Protein AF-A0A5J4XQQ3-F1 (afdb_monomer_lite)

Secondary structure (DSSP, 8-state):
-HHHHHHHHHHSTT-S---TTHHHHHHHT---SSS--S-SSHHHHHHHHHHGGGSHHHHHHHHHHHHHHHTSS-HHHHHHHHHHHHHHHHHH-SSHHHHHHHHHHHHHHHHHHHHTTT-TTTHHHHHHHHHHHHHHSSGGGGTTTTHHHHHHHHHHHHHHHTT---HHHHHHHHHHHHHHHTSPTTHHHHHHHHHHHHTT-S-HHHHHHHHHHHHHHHHHHGGGTSS-HHHHHHHHHHHHHS-TTS-HHHHHHHHHHHHHHTT---------------S-------TTHHHHHHHHHTT--

Structure (mmCIF, N/CA/C/O backbone):
data_AF-A0A5J4XQQ3-F1
#
_entry.id   AF-A0A5J4XQQ3-F1
#
loop_
_atom_site.group_PDB
_atom_site.id
_atom_site.type_symbol
_atom_site.label_atom_id
_atom_site.label_alt_id
_atom_site.label_comp_id
_atom_site.label_asym_id
_atom_site.label_entity_id
_atom_site.label_seq_id
_atom_site.pdbx_PDB_ins_code
_atom_site.Cartn_x
_atom_site.Cartn_y
_atom_site.Cartn_z
_atom_site.occupancy
_atom_site.B_iso_or_equiv
_atom_site.auth_seq_id
_atom_site.auth_comp_id
_atom_site.auth_asym_id
_atom_site.auth_atom_id
_atom_site.pdbx_PDB_model_num
ATOM 1 N N . ALA A 1 1 ? 7.161 -33.212 -50.279 1.00 55.31 1 ALA A N 1
ATOM 2 C CA . ALA A 1 1 ? 6.521 -32.006 -50.855 1.00 55.31 1 ALA A CA 1
ATOM 3 C C . ALA A 1 1 ? 6.005 -31.043 -49.779 1.00 55.31 1 ALA A C 1
ATOM 5 O O . ALA A 1 1 ? 6.629 -30.014 -49.582 1.00 55.31 1 ALA A O 1
ATOM 6 N N . ALA A 1 2 ? 4.921 -31.348 -49.047 1.00 43.75 2 ALA A N 1
ATOM 7 C CA . ALA A 1 2 ? 4.397 -30.444 -48.006 1.00 43.75 2 ALA A CA 1
ATOM 8 C C . ALA A 1 2 ? 5.345 -30.290 -46.798 1.00 43.75 2 ALA A C 1
ATOM 10 O O . ALA A 1 2 ? 5.560 -29.184 -46.319 1.00 43.75 2 ALA A O 1
ATOM 11 N N . LEU A 1 3 ? 5.967 -31.390 -46.359 1.00 45.72 3 LEU A N 1
ATOM 12 C CA . LEU A 1 3 ? 6.962 -31.390 -45.278 1.00 45.72 3 LEU A CA 1
ATOM 13 C C . LEU A 1 3 ? 8.272 -30.685 -45.660 1.00 45.72 3 LEU A C 1
ATOM 15 O O . LEU A 1 3 ? 8.871 -30.025 -44.818 1.00 45.72 3 LEU A O 1
ATOM 19 N N . ASP A 1 4 ? 8.689 -30.779 -46.923 1.00 61.25 4 ASP A N 1
ATOM 20 C CA . ASP A 1 4 ? 9.898 -30.101 -47.412 1.00 61.25 4 ASP A CA 1
ATOM 21 C C . ASP A 1 4 ? 9.679 -28.591 -47.504 1.00 61.25 4 ASP A C 1
ATOM 23 O O . ASP A 1 4 ? 10.533 -27.823 -47.083 1.00 61.25 4 ASP A O 1
ATOM 27 N N . LYS A 1 5 ? 8.481 -28.171 -47.929 1.00 58.69 5 LYS A N 1
ATOM 28 C CA . LYS A 1 5 ? 8.067 -26.763 -47.953 1.00 58.69 5 LYS A CA 1
ATOM 29 C C . LYS A 1 5 ? 7.933 -26.179 -46.543 1.00 58.69 5 LYS A C 1
ATOM 31 O O . LYS A 1 5 ? 8.283 -25.030 -46.321 1.00 58.69 5 LYS A O 1
ATOM 36 N N . LEU A 1 6 ? 7.480 -26.979 -45.573 1.00 48.88 6 LEU A N 1
ATOM 37 C CA . LEU A 1 6 ? 7.434 -26.577 -44.163 1.00 48.88 6 LEU A CA 1
ATOM 38 C C . LEU A 1 6 ? 8.847 -26.433 -43.571 1.00 48.88 6 LEU A C 1
ATOM 40 O O . LEU A 1 6 ? 9.107 -25.487 -42.837 1.00 48.88 6 LEU A O 1
ATOM 44 N N . ARG A 1 7 ? 9.775 -27.334 -43.922 1.00 57.50 7 ARG A N 1
ATOM 45 C CA . ARG A 1 7 ? 11.192 -27.242 -43.529 1.00 57.50 7 ARG A CA 1
ATOM 46 C C . ARG A 1 7 ? 11.899 -26.052 -44.174 1.00 57.50 7 ARG A C 1
ATOM 48 O O . ARG A 1 7 ? 12.677 -25.395 -43.498 1.00 57.50 7 ARG A O 1
ATOM 55 N N . GLU A 1 8 ? 11.595 -25.751 -45.432 1.00 63.00 8 GLU A N 1
ATOM 56 C CA . GLU A 1 8 ? 12.107 -24.583 -46.153 1.00 63.00 8 GLU A CA 1
ATOM 57 C C . GLU A 1 8 ? 11.620 -23.275 -45.507 1.00 63.00 8 GLU A C 1
ATOM 59 O O . GLU A 1 8 ? 12.433 -22.410 -45.192 1.00 63.00 8 GLU A O 1
ATOM 64 N N . VAL A 1 9 ? 10.324 -23.185 -45.184 1.00 57.28 9 VAL A N 1
ATOM 65 C CA . VAL A 1 9 ? 9.720 -22.055 -44.452 1.00 57.28 9 VAL A CA 1
ATOM 66 C C . VAL A 1 9 ? 10.329 -21.899 -43.053 1.00 57.28 9 VAL A C 1
ATOM 68 O O . VAL A 1 9 ? 10.684 -20.795 -42.669 1.00 57.28 9 VAL A O 1
ATOM 71 N N . ILE A 1 10 ? 10.534 -22.986 -42.303 1.00 54.72 10 ILE A N 1
ATOM 72 C CA . ILE A 1 10 ? 11.169 -22.937 -40.970 1.00 54.72 10 ILE A CA 1
ATOM 73 C C . ILE A 1 10 ? 12.665 -22.569 -41.058 1.00 54.72 10 ILE A C 1
ATOM 75 O O . ILE A 1 10 ? 13.192 -21.931 -40.149 1.00 54.72 10 ILE A O 1
ATOM 79 N N . SER A 1 11 ? 13.358 -22.953 -42.138 1.00 58.12 11 SER A N 1
ATOM 80 C CA . SER A 1 11 ? 14.786 -22.657 -42.348 1.00 58.12 11 SER A CA 1
ATOM 81 C C . SER A 1 11 ? 15.072 -21.211 -42.765 1.00 58.12 11 SER A C 1
ATOM 83 O O . SER A 1 11 ? 16.194 -20.731 -42.609 1.00 58.12 11 SER A O 1
ATOM 85 N N . GLN A 1 12 ? 14.061 -20.495 -43.262 1.00 58.31 12 GLN A N 1
ATOM 86 C CA . GLN A 1 12 ? 14.131 -19.059 -43.492 1.00 58.31 12 GLN A CA 1
ATOM 87 C C . GLN A 1 12 ? 13.893 -18.365 -42.142 1.00 58.31 12 GLN A C 1
ATOM 89 O O . GLN A 1 12 ? 12.782 -18.375 -41.622 1.00 58.31 12 GLN A O 1
ATOM 94 N N . GLN A 1 13 ? 14.936 -17.760 -41.560 1.00 49.31 13 GLN A N 1
ATOM 95 C CA . GLN A 1 13 ? 14.956 -17.061 -40.254 1.00 49.31 13 GLN A CA 1
ATOM 96 C C . GLN A 1 13 ? 13.947 -15.889 -40.092 1.00 49.31 13 GLN A C 1
ATOM 98 O O . GLN A 1 13 ? 14.050 -15.101 -39.157 1.00 49.31 13 GLN A O 1
ATOM 103 N N . HIS A 1 14 ? 12.947 -15.764 -40.965 1.00 51.88 14 HIS A N 1
ATOM 104 C CA . HIS A 1 14 ? 11.992 -14.658 -41.044 1.00 51.88 14 HIS A CA 1
ATOM 105 C C . HIS A 1 14 ? 10.606 -14.948 -40.440 1.00 51.88 14 HIS A C 1
ATOM 107 O O . HIS A 1 14 ? 9.693 -14.146 -40.619 1.00 51.88 14 HIS A O 1
ATOM 113 N N . HIS A 1 15 ? 10.428 -16.056 -39.714 1.00 48.00 15 HIS A N 1
ATOM 114 C CA . HIS A 1 15 ? 9.139 -16.398 -39.088 1.00 48.00 15 HIS A CA 1
ATOM 115 C C . HIS A 1 15 ? 9.102 -16.311 -37.564 1.00 48.00 15 HIS A C 1
ATOM 117 O O . HIS A 1 15 ? 8.078 -16.645 -36.966 1.00 48.00 15 HIS A O 1
ATOM 123 N N . LEU A 1 16 ? 10.154 -15.802 -36.920 1.00 48.62 16 LEU A N 1
ATOM 124 C CA . LEU A 1 16 ? 9.926 -15.195 -35.614 1.00 48.62 16 LEU A CA 1
ATOM 125 C C . LEU A 1 16 ? 9.078 -13.941 -35.872 1.00 48.62 16 LEU A C 1
ATOM 127 O O . LEU A 1 16 ? 9.461 -13.150 -36.741 1.00 48.62 16 LEU A O 1
ATOM 131 N N . PRO A 1 17 ? 7.924 -13.755 -35.198 1.00 52.50 17 PRO A N 1
ATOM 132 C CA . PRO A 1 17 ? 7.245 -12.467 -35.262 1.00 52.50 17 PRO A CA 1
ATOM 133 C C . PRO A 1 17 ? 8.291 -11.391 -34.948 1.00 52.50 17 PRO A C 1
ATOM 135 O O . PRO A 1 17 ? 9.133 -11.642 -34.077 1.00 52.50 17 PRO A O 1
ATOM 138 N N . PRO A 1 18 ? 8.315 -10.254 -35.670 1.00 59.50 18 PRO A N 1
ATOM 139 C CA . PRO A 1 18 ? 9.274 -9.201 -35.384 1.00 59.50 18 PRO A CA 1
ATOM 140 C C . PRO A 1 18 ? 9.167 -8.892 -33.896 1.00 59.50 18 PRO A C 1
ATOM 142 O O . PRO A 1 18 ? 8.114 -8.475 -33.416 1.00 59.50 18 PRO A O 1
ATOM 145 N N . ILE A 1 19 ? 10.231 -9.207 -33.159 1.00 62.50 19 ILE A N 1
ATOM 146 C CA . ILE A 1 19 ? 10.304 -8.921 -31.737 1.00 62.50 19 ILE A CA 1
ATOM 147 C C . ILE A 1 19 ? 10.252 -7.396 -31.670 1.00 62.50 19 ILE A C 1
ATOM 149 O O . ILE A 1 19 ? 11.144 -6.719 -32.180 1.00 62.50 19 ILE A O 1
ATOM 153 N N . ALA A 1 20 ? 9.162 -6.835 -31.152 1.00 64.31 20 ALA A N 1
ATOM 154 C CA . ALA A 1 20 ? 9.050 -5.389 -31.041 1.00 64.31 20 ALA A CA 1
ATOM 155 C C . ALA A 1 20 ? 10.211 -4.877 -30.179 1.00 64.31 20 ALA A C 1
ATOM 157 O O . ALA A 1 20 ? 10.638 -5.568 -29.252 1.00 64.31 20 ALA A O 1
ATOM 158 N N . ALA A 1 21 ? 10.753 -3.697 -30.481 1.00 68.06 21 ALA A N 1
ATOM 159 C CA . ALA A 1 21 ? 11.746 -3.075 -29.606 1.00 68.06 21 ALA A CA 1
ATOM 160 C C . ALA A 1 21 ? 13.006 -3.945 -29.317 1.00 68.06 21 ALA A C 1
ATOM 162 O O . ALA A 1 21 ? 13.549 -3.912 -28.213 1.00 68.06 21 ALA A O 1
ATOM 163 N N . VAL A 1 22 ? 13.509 -4.717 -30.304 1.00 67.94 22 VAL A N 1
ATOM 164 C CA . VAL A 1 22 ? 14.684 -5.618 -30.142 1.00 67.94 22 VAL A CA 1
ATOM 165 C C . VAL A 1 22 ? 15.884 -4.928 -29.498 1.00 67.94 22 VAL A C 1
ATOM 167 O O . VAL A 1 22 ? 16.526 -5.510 -28.631 1.00 67.94 22 VAL A O 1
ATOM 170 N N . GLN A 1 23 ? 16.192 -3.694 -29.901 1.00 62.81 23 GLN A N 1
ATOM 171 C CA . GLN A 1 23 ? 17.336 -2.952 -29.363 1.00 62.81 23 GLN A CA 1
ATOM 172 C C . GLN A 1 23 ? 17.155 -2.606 -27.879 1.00 62.81 23 GLN A C 1
ATOM 174 O O . GLN A 1 23 ? 18.105 -2.698 -27.105 1.00 62.81 23 GLN A O 1
ATOM 179 N N . GLN A 1 24 ? 15.936 -2.256 -27.459 1.00 66.62 24 GLN A N 1
ATOM 180 C CA . GLN A 1 24 ? 15.621 -1.967 -26.058 1.00 66.62 24 GLN A CA 1
ATOM 181 C C . GLN A 1 24 ? 15.624 -3.247 -25.218 1.00 66.62 24 GLN A C 1
ATOM 183 O O . GLN A 1 24 ? 16.172 -3.235 -24.122 1.00 66.62 24 GLN A O 1
ATOM 188 N N . LEU A 1 25 ? 15.119 -4.365 -25.756 1.00 64.31 25 LEU A N 1
ATOM 189 C CA . LEU A 1 25 ? 15.266 -5.687 -25.138 1.00 64.31 25 LEU A CA 1
ATOM 190 C C . LEU A 1 25 ? 16.736 -6.053 -24.955 1.00 64.31 25 LEU A C 1
ATOM 192 O O . LEU A 1 25 ? 17.140 -6.366 -23.847 1.00 64.31 25 LEU A O 1
ATOM 196 N N . GLN A 1 26 ? 17.545 -5.950 -26.011 1.00 66.44 26 GLN A N 1
ATOM 197 C CA . GLN A 1 26 ? 18.977 -6.251 -25.956 1.00 66.44 26 GLN A CA 1
ATOM 198 C C . GLN A 1 26 ? 19.716 -5.374 -24.948 1.00 66.44 26 GLN A C 1
ATOM 200 O O . GLN A 1 26 ? 20.638 -5.863 -24.311 1.00 66.44 26 GLN A O 1
ATOM 205 N N . THR A 1 27 ? 19.309 -4.112 -24.790 1.00 66.12 27 THR A N 1
ATOM 206 C CA . THR A 1 27 ? 19.890 -3.180 -23.813 1.00 66.12 27 THR A CA 1
ATOM 207 C C . THR A 1 27 ? 19.456 -3.524 -22.385 1.00 66.12 27 THR A C 1
ATOM 209 O O . THR A 1 27 ? 20.292 -3.572 -21.489 1.00 66.12 27 THR A O 1
ATOM 212 N N . ALA A 1 28 ? 18.171 -3.818 -22.168 1.00 59.12 28 ALA A N 1
ATOM 213 C CA . ALA A 1 28 ? 17.620 -4.209 -20.867 1.00 59.12 28 ALA A CA 1
ATOM 214 C C . ALA A 1 28 ? 18.115 -5.588 -20.397 1.00 59.12 28 ALA A C 1
ATOM 216 O O . ALA A 1 28 ? 18.245 -5.830 -19.200 1.00 59.12 28 ALA A O 1
ATOM 217 N N . THR A 1 29 ? 18.421 -6.485 -21.337 1.00 59.72 29 THR A N 1
ATOM 218 C CA . THR A 1 29 ? 18.978 -7.817 -21.075 1.00 59.72 29 THR A CA 1
ATOM 219 C C . THR A 1 29 ? 20.481 -7.891 -21.339 1.00 59.72 29 THR A C 1
ATOM 221 O O . THR A 1 29 ? 21.011 -8.999 -21.431 1.00 59.72 29 THR A O 1
ATOM 224 N N . ALA A 1 30 ? 21.170 -6.759 -21.529 1.00 56.59 30 ALA A N 1
ATOM 225 C CA . ALA A 1 30 ? 22.603 -6.743 -21.801 1.00 56.59 30 ALA A CA 1
ATOM 226 C C . ALA A 1 30 ? 23.364 -7.226 -20.561 1.00 56.59 30 ALA A C 1
ATOM 228 O O . ALA A 1 30 ? 23.704 -6.450 -19.670 1.00 56.59 30 ALA A O 1
ATOM 229 N N . THR A 1 31 ? 23.658 -8.521 -20.506 1.00 53.62 31 THR A N 1
ATOM 230 C CA . THR A 1 31 ? 24.720 -9.044 -19.654 1.00 53.62 31 THR A CA 1
ATOM 231 C C . THR A 1 31 ? 26.081 -8.667 -20.256 1.00 53.62 31 THR A C 1
ATOM 233 O O . THR A 1 31 ? 26.222 -8.610 -21.483 1.00 53.62 31 THR A O 1
ATOM 236 N N . PRO A 1 32 ? 27.107 -8.383 -19.429 1.00 45.84 32 PRO A N 1
ATOM 237 C CA . PRO A 1 32 ? 28.466 -8.182 -19.925 1.00 45.84 32 PRO A CA 1
ATOM 238 C C . PRO A 1 32 ? 28.934 -9.406 -20.739 1.00 45.84 32 PRO A C 1
ATOM 240 O O . PRO A 1 32 ? 28.445 -10.518 -20.521 1.00 45.84 32 PRO A O 1
ATOM 243 N N . PRO A 1 33 ? 29.876 -9.233 -21.684 1.00 45.25 33 PRO A N 1
ATOM 244 C CA . PRO A 1 33 ? 30.249 -10.284 -22.617 1.00 45.25 33 PRO A CA 1
ATOM 245 C C . PRO A 1 33 ? 31.070 -11.360 -21.897 1.00 45.25 33 PRO A C 1
ATOM 247 O O . PRO A 1 33 ? 32.282 -11.229 -21.762 1.00 45.25 33 PRO A O 1
ATOM 250 N N . ALA A 1 34 ? 30.417 -12.424 -21.433 1.00 40.91 34 ALA A N 1
ATOM 251 C CA . ALA A 1 34 ? 31.070 -13.674 -21.051 1.00 40.91 34 ALA A CA 1
ATOM 252 C C . ALA A 1 34 ? 30.055 -14.827 -21.022 1.00 40.91 34 ALA A C 1
ATOM 254 O O . ALA A 1 34 ? 29.315 -14.968 -20.055 1.00 40.91 34 ALA A O 1
ATOM 255 N N . GLU A 1 35 ? 30.017 -15.610 -22.108 1.00 42.81 35 GLU A N 1
ATOM 256 C CA . GLU A 1 35 ? 29.798 -17.075 -22.207 1.00 42.81 35 GLU A CA 1
ATOM 257 C C . GLU A 1 35 ? 28.870 -17.819 -21.218 1.00 42.81 35 GLU A C 1
ATOM 259 O O . GLU A 1 35 ? 28.959 -19.037 -21.086 1.00 42.81 35 GLU A O 1
ATOM 264 N N . THR A 1 36 ? 27.919 -17.156 -20.570 1.00 44.06 36 THR A N 1
ATOM 265 C CA . THR A 1 36 ? 27.065 -17.790 -19.565 1.00 44.06 36 THR A CA 1
ATOM 266 C C . THR A 1 36 ? 25.616 -17.592 -19.964 1.00 44.06 36 THR A C 1
ATOM 268 O O . THR A 1 36 ? 25.046 -16.515 -19.843 1.00 44.06 36 THR A O 1
ATOM 271 N N . THR A 1 37 ? 24.996 -18.663 -20.447 1.00 46.03 37 THR A N 1
ATOM 272 C CA . THR A 1 37 ? 23.561 -18.782 -20.748 1.00 46.03 37 THR A CA 1
ATOM 273 C C . THR A 1 37 ? 22.675 -18.770 -19.491 1.00 46.03 37 THR A C 1
ATOM 275 O O . THR A 1 37 ? 21.543 -19.246 -19.522 1.00 46.03 37 THR A O 1
ATOM 278 N N . ALA A 1 38 ? 23.162 -18.219 -18.380 1.00 48.69 38 ALA A N 1
ATOM 279 C CA . ALA A 1 38 ? 22.444 -18.111 -17.123 1.00 48.69 38 ALA A CA 1
ATOM 280 C C . ALA A 1 38 ? 22.344 -16.640 -16.721 1.00 48.69 38 ALA A C 1
ATOM 282 O O . ALA A 1 38 ? 23.340 -15.919 -16.728 1.00 48.69 38 ALA A O 1
ATOM 283 N N . LEU A 1 39 ? 21.143 -16.217 -16.325 1.00 54.66 39 LEU A N 1
ATOM 284 C CA . LEU A 1 39 ? 20.983 -15.084 -15.419 1.00 54.66 39 LEU A CA 1
ATOM 285 C C . LEU A 1 39 ? 21.922 -15.336 -14.231 1.00 54.66 39 LEU A C 1
ATOM 287 O O . LEU A 1 39 ? 21.752 -16.331 -13.527 1.00 54.66 39 LEU A O 1
ATOM 291 N N . SER A 1 40 ? 22.940 -14.495 -14.049 1.00 61.72 40 SER A N 1
ATOM 292 C CA . SER A 1 40 ? 23.974 -14.667 -13.015 1.00 61.72 40 SER A CA 1
ATOM 293 C C . SER A 1 40 ? 23.377 -14.762 -11.610 1.00 61.72 40 SER A C 1
ATOM 295 O O . SER A 1 40 ? 23.954 -15.409 -10.737 1.00 61.72 40 SER A O 1
ATOM 297 N N . SER A 1 41 ? 22.207 -14.152 -11.411 1.00 76.56 41 SER A N 1
ATOM 298 C CA . SER A 1 41 ? 21.409 -14.223 -10.194 1.00 76.56 41 SER A CA 1
ATOM 299 C C . SER A 1 41 ? 19.957 -13.773 -10.450 1.00 76.56 41 SER A C 1
ATOM 301 O O . SER A 1 41 ? 19.650 -13.145 -11.469 1.00 76.56 41 SER A O 1
ATOM 303 N N . VAL A 1 42 ? 19.038 -14.137 -9.545 1.00 79.88 42 VAL A N 1
ATOM 304 C CA . VAL A 1 42 ? 17.595 -13.841 -9.672 1.00 79.88 42 VAL A CA 1
ATOM 305 C C . VAL A 1 42 ? 17.322 -12.334 -9.643 1.00 79.88 42 VAL A C 1
ATOM 307 O O . VAL A 1 42 ? 16.504 -11.854 -10.421 1.00 79.88 42 VAL A O 1
ATOM 310 N N . ASP A 1 43 ? 18.040 -11.582 -8.811 1.00 78.56 43 ASP A N 1
ATOM 311 C CA . ASP A 1 43 ? 17.961 -10.120 -8.709 1.00 78.56 43 ASP A CA 1
ATOM 312 C C . ASP A 1 43 ? 18.333 -9.430 -10.027 1.00 78.56 43 ASP A C 1
ATOM 314 O O . ASP A 1 43 ? 17.584 -8.582 -10.509 1.00 78.56 43 ASP A O 1
ATOM 318 N N . GLN A 1 44 ? 19.426 -9.844 -10.677 1.00 77.88 44 GLN A N 1
ATOM 319 C CA . GLN A 1 44 ? 19.832 -9.272 -11.965 1.00 77.88 44 GLN A CA 1
ATOM 320 C C . GLN A 1 44 ? 18.817 -9.581 -13.068 1.00 77.88 44 GLN A C 1
ATOM 322 O O . GLN A 1 44 ? 18.513 -8.718 -13.892 1.00 77.88 44 GLN A O 1
ATOM 327 N N . GLY A 1 45 ? 18.252 -10.792 -13.061 1.00 83.31 45 GLY A N 1
ATOM 328 C CA . GLY A 1 45 ? 17.181 -11.155 -13.984 1.00 83.31 45 GLY A CA 1
ATOM 329 C C . GLY A 1 45 ? 15.917 -10.332 -13.776 1.00 83.31 45 GLY A C 1
ATOM 330 O O . GLY A 1 45 ? 15.354 -9.828 -14.745 1.00 83.31 45 GLY A O 1
ATOM 331 N N . LEU A 1 46 ? 15.494 -10.144 -12.526 1.00 88.19 46 LEU A N 1
ATOM 332 C CA . LEU A 1 46 ? 14.322 -9.335 -12.196 1.00 88.19 46 LEU A CA 1
ATOM 333 C C . LEU A 1 46 ? 14.528 -7.863 -12.543 1.00 88.19 46 LEU A C 1
ATOM 335 O O . LEU A 1 46 ? 13.603 -7.243 -13.059 1.00 88.19 46 LEU A O 1
ATOM 339 N N . LEU A 1 47 ? 15.727 -7.316 -12.335 1.00 87.88 47 LEU A N 1
ATOM 340 C CA . LEU A 1 47 ? 16.039 -5.940 -12.715 1.00 87.88 47 LEU A CA 1
ATOM 341 C C . LEU A 1 47 ? 15.986 -5.746 -14.237 1.00 87.88 47 LEU A C 1
ATOM 343 O O . LEU A 1 47 ? 15.376 -4.786 -14.709 1.00 87.88 47 LEU A O 1
ATOM 347 N N . GLY A 1 48 ? 16.550 -6.683 -15.007 1.00 83.88 48 GLY A N 1
ATOM 348 C CA . GLY A 1 48 ? 16.475 -6.663 -16.471 1.00 83.88 48 GLY A CA 1
ATOM 349 C C . GLY A 1 48 ? 15.042 -6.809 -16.995 1.00 83.88 48 GLY A C 1
ATOM 350 O O . GLY A 1 48 ? 14.632 -6.077 -17.892 1.00 83.88 48 GLY A O 1
ATOM 351 N N . VAL A 1 49 ? 14.244 -7.702 -16.396 1.00 88.69 49 VAL A N 1
ATOM 352 C CA . VAL A 1 49 ? 12.814 -7.849 -16.724 1.00 88.69 49 VAL A CA 1
ATOM 353 C C . VAL A 1 49 ? 12.036 -6.584 -16.363 1.00 88.69 49 VAL A C 1
ATOM 355 O O . VAL A 1 49 ? 11.233 -6.119 -17.164 1.00 88.69 49 VAL A O 1
ATOM 358 N N . SER A 1 50 ? 12.289 -5.995 -15.195 1.00 92.00 50 SER A N 1
ATOM 359 C CA . SER A 1 50 ? 11.619 -4.776 -14.737 1.00 92.00 50 SER A CA 1
ATOM 360 C C . SER A 1 50 ? 11.933 -3.574 -15.630 1.00 92.00 50 SER A C 1
ATOM 362 O O . SER A 1 50 ? 11.030 -2.808 -15.961 1.00 92.00 50 SER A O 1
ATOM 364 N N . ALA A 1 51 ? 13.162 -3.456 -16.147 1.00 90.62 51 ALA A N 1
ATOM 365 C CA . ALA A 1 51 ? 13.532 -2.411 -17.106 1.00 90.62 51 ALA A CA 1
ATOM 366 C C . ALA A 1 51 ? 12.661 -2.410 -18.382 1.00 90.62 51 ALA A C 1
ATOM 368 O O . ALA A 1 51 ? 12.472 -1.362 -19.003 1.00 90.62 51 ALA A O 1
ATOM 369 N N . LEU A 1 52 ? 12.055 -3.547 -18.748 1.00 92.06 52 LEU A N 1
ATOM 370 C CA . LEU A 1 52 ? 11.132 -3.644 -19.884 1.00 92.06 52 LEU A CA 1
ATOM 371 C C . LEU A 1 52 ? 9.779 -2.959 -19.650 1.00 92.06 52 LEU A C 1
ATOM 373 O O . LEU A 1 52 ? 9.017 -2.808 -20.602 1.00 92.06 52 LEU A O 1
ATOM 377 N N . LEU A 1 53 ? 9.482 -2.479 -18.437 1.00 94.81 53 LEU A N 1
ATOM 378 C CA . LEU A 1 53 ? 8.337 -1.592 -18.191 1.00 94.81 53 LEU A CA 1
ATOM 379 C C . LEU A 1 53 ? 8.413 -0.306 -19.033 1.00 94.81 53 LEU A C 1
ATOM 381 O O . LEU A 1 53 ? 7.374 0.243 -19.411 1.00 94.81 53 LEU A O 1
ATOM 385 N N . ALA A 1 54 ? 9.628 0.139 -19.375 1.00 92.31 54 ALA A N 1
ATOM 386 C CA . ALA A 1 54 ? 9.866 1.279 -20.258 1.00 92.31 54 ALA A CA 1
ATOM 387 C C . ALA A 1 54 ? 9.463 1.020 -21.720 1.00 92.31 54 ALA A C 1
ATOM 389 O O . ALA A 1 54 ? 9.345 1.964 -22.495 1.00 92.31 54 ALA A O 1
ATOM 390 N N . VAL A 1 55 ? 9.225 -0.239 -22.101 1.00 91.69 55 VAL A N 1
ATOM 391 C CA . VAL A 1 55 ? 8.882 -0.636 -23.468 1.00 91.69 55 VAL A CA 1
ATOM 392 C C . VAL A 1 55 ? 7.374 -0.913 -23.560 1.00 91.69 55 VAL A C 1
ATOM 394 O O . VAL A 1 55 ? 6.911 -1.917 -23.006 1.00 91.69 55 VAL A O 1
ATOM 397 N N . PRO A 1 56 ? 6.582 -0.059 -24.240 1.00 92.19 56 PRO A N 1
ATOM 398 C CA . PRO A 1 56 ? 5.119 -0.154 -24.252 1.00 92.19 56 PRO A CA 1
ATOM 399 C C . PRO A 1 56 ? 4.574 -1.529 -24.664 1.00 92.19 56 PRO A C 1
ATOM 401 O O . PRO A 1 56 ? 3.594 -2.000 -24.089 1.00 92.19 56 PRO A O 1
ATOM 404 N N . GLU A 1 57 ? 5.228 -2.203 -25.611 1.00 90.38 57 GLU A N 1
ATOM 405 C CA . GLU A 1 57 ? 4.812 -3.504 -26.142 1.00 90.38 57 GLU A CA 1
ATOM 406 C C . GLU A 1 57 ? 4.940 -4.643 -25.122 1.00 90.38 57 GLU A C 1
ATOM 408 O O . GLU A 1 57 ? 4.199 -5.624 -25.201 1.00 90.38 57 GLU A O 1
ATOM 413 N N . TYR A 1 58 ? 5.846 -4.511 -24.147 1.00 91.00 58 TYR A N 1
ATOM 414 C CA . TYR A 1 58 ? 6.080 -5.520 -23.108 1.00 91.00 58 TYR A CA 1
ATOM 415 C C . TYR A 1 58 ? 5.486 -5.144 -21.758 1.00 91.00 58 TYR A C 1
ATOM 417 O O . TYR A 1 58 ? 5.192 -6.035 -20.958 1.00 91.00 58 TYR A O 1
ATOM 425 N N . ARG A 1 59 ? 5.261 -3.850 -21.514 1.00 94.19 59 ARG A N 1
ATOM 426 C CA . ARG A 1 59 ? 4.863 -3.294 -20.217 1.00 94.19 59 ARG A CA 1
ATOM 427 C C . ARG A 1 59 ? 3.747 -4.070 -19.536 1.00 94.19 59 ARG A C 1
ATOM 429 O O . ARG A 1 59 ? 3.893 -4.434 -18.377 1.00 94.19 59 ARG A O 1
ATOM 436 N N . ARG A 1 60 ? 2.649 -4.359 -20.242 1.00 94.75 60 ARG A N 1
ATOM 437 C CA . ARG A 1 60 ? 1.500 -5.069 -19.656 1.00 94.75 60 ARG A CA 1
ATOM 438 C C . ARG A 1 60 ? 1.866 -6.479 -19.186 1.00 94.75 60 ARG A C 1
ATOM 440 O O . ARG A 1 60 ? 1.548 -6.842 -18.059 1.00 94.75 60 ARG A O 1
ATOM 447 N N . ALA A 1 61 ? 2.530 -7.261 -20.036 1.00 93.81 61 ALA A N 1
ATOM 448 C CA . ALA A 1 61 ? 2.896 -8.643 -19.722 1.00 93.81 61 ALA A CA 1
ATOM 449 C C . ALA A 1 61 ? 3.957 -8.711 -18.611 1.00 93.81 61 ALA A C 1
ATOM 451 O O . ALA A 1 61 ? 3.868 -9.540 -17.707 1.00 93.81 61 ALA A O 1
ATOM 452 N N . VAL A 1 62 ? 4.934 -7.802 -18.660 1.00 95.88 62 VAL A N 1
ATOM 453 C CA . VAL A 1 62 ? 5.973 -7.656 -17.635 1.00 95.88 62 VAL A CA 1
ATOM 454 C C . VAL A 1 62 ? 5.349 -7.264 -16.300 1.00 95.88 62 VAL A C 1
ATOM 456 O O . VAL A 1 62 ? 5.633 -7.903 -15.291 1.00 95.88 62 VAL A O 1
ATOM 459 N N . LEU A 1 63 ? 4.454 -6.273 -16.294 1.00 97.62 63 LEU A N 1
ATOM 460 C CA . LEU A 1 63 ? 3.766 -5.832 -15.086 1.00 97.62 63 LEU A CA 1
ATOM 461 C C . LEU A 1 63 ? 2.925 -6.954 -14.474 1.00 97.62 63 LEU A C 1
ATOM 463 O O . LEU A 1 63 ? 2.990 -7.155 -13.269 1.00 97.62 63 LEU A O 1
ATOM 467 N N . GLU A 1 64 ? 2.182 -7.723 -15.273 1.00 96.44 64 GLU A N 1
ATOM 468 C CA . GLU A 1 64 ? 1.407 -8.865 -14.771 1.00 96.44 64 GLU A CA 1
ATOM 469 C C . GLU A 1 64 ? 2.305 -9.928 -14.109 1.00 96.44 64 GLU A C 1
ATOM 471 O O . GLU A 1 64 ? 1.996 -10.413 -13.015 1.00 96.44 64 GLU A O 1
ATOM 476 N N . GLY A 1 65 ? 3.453 -10.241 -14.720 1.00 95.81 65 GLY A N 1
ATOM 477 C CA . GLY A 1 65 ? 4.443 -11.161 -14.151 1.00 95.81 65 GLY A CA 1
ATOM 478 C C . GLY A 1 65 ? 5.106 -10.633 -12.873 1.00 95.81 65 GLY A C 1
ATOM 479 O O . GLY A 1 65 ? 5.278 -11.386 -11.907 1.00 95.81 65 GLY A O 1
ATOM 480 N N . LEU A 1 66 ? 5.430 -9.337 -12.831 1.00 96.69 66 LEU A N 1
ATOM 481 C CA . LEU A 1 66 ? 5.970 -8.676 -11.641 1.00 96.69 66 LEU A CA 1
ATOM 482 C C . LEU A 1 66 ? 4.944 -8.655 -10.514 1.00 96.69 66 LEU A C 1
ATOM 484 O O . LEU A 1 66 ? 5.281 -9.032 -9.399 1.00 96.69 66 LEU A O 1
ATOM 488 N N . VAL A 1 67 ? 3.688 -8.314 -10.806 1.00 97.50 67 VAL A N 1
ATOM 489 C CA . VAL A 1 67 ? 2.583 -8.340 -9.841 1.00 97.50 67 VAL A CA 1
ATOM 490 C C . VAL A 1 67 ? 2.461 -9.724 -9.214 1.00 97.50 67 VAL A C 1
ATOM 492 O O . VAL A 1 67 ? 2.466 -9.845 -7.990 1.00 97.50 67 VAL A O 1
ATOM 495 N N . ALA A 1 68 ? 2.419 -10.781 -10.030 1.00 95.56 68 ALA A N 1
ATOM 496 C CA . ALA A 1 68 ? 2.359 -12.153 -9.531 1.00 95.56 68 ALA A CA 1
ATOM 497 C C . ALA A 1 68 ? 3.563 -12.518 -8.638 1.00 95.56 68 ALA A C 1
ATOM 499 O O . ALA A 1 68 ? 3.396 -13.254 -7.665 1.00 95.56 68 ALA A O 1
ATOM 500 N N . SER A 1 69 ? 4.750 -11.985 -8.943 1.00 95.69 69 SER A N 1
ATOM 501 C CA . SER A 1 69 ? 5.986 -12.232 -8.189 1.00 95.69 69 SER A CA 1
ATOM 502 C C . SER A 1 69 ? 6.039 -11.451 -6.871 1.00 95.69 69 SER A C 1
ATOM 504 O O . SER A 1 69 ? 6.311 -12.040 -5.830 1.00 95.69 69 SER A O 1
ATOM 506 N N . ILE A 1 70 ? 5.706 -10.156 -6.891 1.00 95.88 70 ILE A N 1
ATOM 507 C CA . ILE A 1 70 ? 5.630 -9.258 -5.723 1.00 95.88 70 ILE A CA 1
ATOM 508 C C . ILE A 1 70 ? 4.589 -9.763 -4.721 1.00 95.88 70 ILE A C 1
ATOM 510 O O . ILE A 1 70 ? 4.783 -9.736 -3.507 1.00 95.88 70 ILE A O 1
ATOM 514 N N . GLY A 1 71 ? 3.456 -10.235 -5.234 1.00 88.62 71 GLY A N 1
ATOM 515 C CA . GLY A 1 71 ? 2.349 -10.726 -4.432 1.00 88.62 71 GLY A CA 1
ATOM 516 C C . GLY A 1 71 ? 2.370 -12.209 -4.097 1.00 88.62 71 GLY A C 1
ATOM 517 O O . GLY A 1 71 ? 1.388 -12.694 -3.530 1.00 88.62 71 GLY A O 1
ATOM 518 N N . GLY A 1 72 ? 3.427 -12.921 -4.483 1.00 86.38 72 GLY A N 1
ATOM 519 C CA . GLY A 1 72 ? 3.521 -14.370 -4.396 1.00 86.38 72 GLY A CA 1
ATOM 520 C C . GLY A 1 72 ? 3.549 -14.929 -2.969 1.00 86.38 72 GLY A C 1
ATOM 521 O O . GLY A 1 72 ? 3.403 -14.227 -1.965 1.00 86.38 72 GLY A O 1
ATOM 522 N N . LEU A 1 73 ? 3.721 -16.251 -2.887 1.00 84.00 73 LEU A N 1
ATOM 523 C CA . LEU A 1 73 ? 3.880 -16.971 -1.617 1.00 84.00 73 LEU A CA 1
ATOM 524 C C . LEU A 1 73 ? 5.345 -17.054 -1.166 1.00 84.00 73 LEU A C 1
ATOM 526 O O . LEU A 1 73 ? 5.603 -17.199 0.026 1.00 84.00 73 LEU A O 1
ATOM 530 N N . ASP A 1 74 ? 6.294 -16.973 -2.102 1.00 90.75 74 ASP A N 1
ATOM 531 C CA . ASP A 1 74 ? 7.721 -17.046 -1.801 1.00 90.75 74 ASP A CA 1
ATOM 532 C C . ASP A 1 74 ? 8.246 -15.679 -1.349 1.00 90.75 74 ASP A C 1
ATOM 534 O O . ASP A 1 74 ? 8.325 -14.738 -2.137 1.00 90.75 74 ASP A O 1
ATOM 538 N N . ALA A 1 75 ? 8.591 -15.563 -0.065 1.00 89.62 75 ALA A N 1
ATOM 539 C CA . ALA A 1 75 ? 9.005 -14.295 0.530 1.00 89.62 75 ALA A CA 1
ATOM 540 C C . ALA A 1 75 ? 10.306 -13.741 -0.077 1.00 89.62 75 ALA A C 1
ATOM 542 O O . ALA A 1 75 ? 10.464 -12.522 -0.156 1.00 89.62 75 ALA A O 1
ATOM 543 N N . SER A 1 76 ? 11.219 -14.615 -0.522 1.00 90.81 76 SER A N 1
ATOM 544 C CA . SER A 1 76 ? 12.474 -14.193 -1.150 1.00 90.81 76 SER A CA 1
ATOM 545 C C . SER A 1 76 ? 12.201 -13.561 -2.511 1.00 90.81 76 SER A C 1
ATOM 547 O O . SER A 1 76 ? 12.673 -12.461 -2.783 1.00 90.81 76 SER A O 1
ATOM 549 N N . LEU A 1 77 ? 11.386 -14.212 -3.341 1.00 92.69 77 LEU A N 1
ATOM 550 C CA . LEU A 1 77 ? 10.991 -13.700 -4.646 1.00 92.69 77 LEU A CA 1
ATOM 551 C C . LEU A 1 77 ? 10.160 -12.425 -4.522 1.00 92.69 77 LEU A C 1
ATOM 553 O O . LEU A 1 77 ? 10.397 -11.488 -5.276 1.00 92.69 77 LEU A O 1
ATOM 557 N N . CYS A 1 78 ? 9.232 -12.360 -3.560 1.00 93.88 78 CYS A N 1
ATOM 558 C CA . CYS A 1 78 ? 8.455 -11.144 -3.315 1.00 93.88 78 CYS A CA 1
ATOM 559 C C . CYS A 1 78 ? 9.387 -9.960 -3.042 1.00 93.88 78 CYS A C 1
ATOM 561 O O . CYS A 1 78 ? 9.223 -8.894 -3.635 1.00 93.88 78 CYS A O 1
ATOM 563 N N . LYS A 1 79 ? 10.390 -10.162 -2.177 1.00 94.69 79 LYS A N 1
ATOM 564 C CA . LYS A 1 79 ? 11.367 -9.134 -1.821 1.00 94.69 79 LYS A CA 1
ATOM 565 C C . LYS A 1 79 ? 12.181 -8.685 -3.034 1.00 94.69 79 LYS A C 1
ATOM 567 O O . LYS A 1 79 ? 12.221 -7.488 -3.301 1.00 94.69 79 LYS A O 1
ATOM 572 N N . GLU A 1 80 ? 12.778 -9.616 -3.778 1.00 94.25 80 GLU A N 1
ATOM 573 C CA . GLU A 1 80 ? 13.624 -9.242 -4.918 1.00 94.25 80 GLU A CA 1
ATOM 574 C C . GLU A 1 80 ? 12.823 -8.662 -6.089 1.00 94.25 80 GLU A C 1
ATOM 576 O O . GLU A 1 80 ? 13.279 -7.726 -6.743 1.00 94.25 80 GLU A O 1
ATOM 581 N N . ALA A 1 81 ? 11.595 -9.133 -6.323 1.00 95.88 81 ALA A N 1
ATOM 582 C CA . ALA A 1 81 ? 10.721 -8.559 -7.345 1.00 95.88 81 ALA A CA 1
ATOM 583 C C . ALA A 1 81 ? 10.274 -7.139 -6.970 1.00 95.88 81 ALA A C 1
ATOM 585 O O . ALA A 1 81 ? 10.249 -6.260 -7.830 1.00 95.88 81 ALA A O 1
ATOM 586 N N . SER A 1 82 ? 9.973 -6.900 -5.688 1.00 97.25 82 SER A N 1
ATOM 587 C CA . SER A 1 82 ? 9.627 -5.563 -5.188 1.00 97.25 82 SER A CA 1
ATOM 588 C C . SER A 1 82 ? 10.819 -4.617 -5.309 1.00 97.25 82 SER A C 1
ATOM 590 O O . SER A 1 82 ? 10.664 -3.507 -5.805 1.00 97.25 82 SER A O 1
ATOM 592 N N . ALA A 1 83 ? 12.018 -5.075 -4.932 1.00 96.62 83 ALA A N 1
ATOM 593 C CA . ALA A 1 83 ? 13.245 -4.294 -5.043 1.00 96.62 83 ALA A CA 1
ATOM 594 C C . ALA A 1 83 ? 13.551 -3.913 -6.499 1.00 96.62 83 ALA A C 1
ATOM 596 O O . ALA A 1 83 ? 13.797 -2.742 -6.776 1.00 96.62 83 ALA A O 1
ATOM 597 N N . ALA A 1 84 ? 13.464 -4.864 -7.435 1.00 95.50 84 ALA A N 1
ATOM 598 C CA . ALA A 1 84 ? 13.665 -4.599 -8.859 1.00 95.50 84 ALA A CA 1
ATOM 599 C C . ALA A 1 84 ? 12.628 -3.609 -9.418 1.00 95.50 84 ALA A C 1
ATOM 601 O O . ALA A 1 84 ? 12.995 -2.660 -10.111 1.00 95.50 84 ALA A O 1
ATOM 602 N N . PHE A 1 85 ? 11.348 -3.791 -9.076 1.00 97.75 85 PHE A N 1
ATOM 603 C CA . PHE A 1 85 ? 10.264 -2.892 -9.478 1.00 97.75 85 PHE A CA 1
ATOM 604 C C . PHE A 1 85 ? 10.498 -1.462 -8.975 1.00 97.75 85 PHE A C 1
ATOM 606 O O . PHE A 1 85 ? 10.507 -0.512 -9.760 1.00 97.75 85 PHE A O 1
ATOM 613 N N . VAL A 1 86 ? 10.774 -1.313 -7.679 1.00 98.06 86 VAL A N 1
ATOM 614 C CA . VAL A 1 86 ? 11.053 -0.020 -7.043 1.00 98.06 86 VAL A CA 1
ATOM 615 C C . VAL A 1 86 ? 12.303 0.632 -7.625 1.00 98.06 86 VAL A C 1
ATOM 617 O O . VAL A 1 86 ? 12.288 1.830 -7.910 1.00 98.06 86 VAL A O 1
ATOM 620 N N . GLN A 1 87 ? 13.373 -0.136 -7.837 1.00 96.56 87 GLN A N 1
ATOM 621 C CA . GLN A 1 87 ? 14.625 0.372 -8.387 1.00 96.56 87 GLN A CA 1
ATOM 622 C C . GLN A 1 87 ? 14.442 0.890 -9.815 1.00 96.56 87 GLN A C 1
ATOM 624 O O . GLN A 1 87 ? 14.923 1.979 -10.121 1.00 96.56 87 GLN A O 1
ATOM 629 N N . THR A 1 88 ? 13.728 0.158 -10.677 1.00 95.69 88 THR A N 1
ATOM 630 C CA . THR A 1 88 ? 13.446 0.606 -12.049 1.00 95.69 88 THR A CA 1
ATOM 631 C C . THR A 1 88 ? 12.666 1.914 -12.062 1.00 95.69 88 THR A C 1
ATOM 633 O O . THR A 1 88 ? 13.049 2.849 -12.763 1.00 95.69 88 THR A O 1
ATOM 636 N N . LEU A 1 89 ? 11.589 2.000 -11.278 1.00 96.81 89 LEU A N 1
ATOM 637 C CA . LEU A 1 89 ? 10.743 3.193 -11.245 1.00 96.81 89 LEU A CA 1
ATOM 638 C C . LEU A 1 89 ? 11.450 4.385 -10.590 1.00 96.81 89 LEU A C 1
ATOM 640 O O . LEU A 1 89 ? 11.298 5.516 -11.042 1.00 96.81 89 LEU A O 1
ATOM 644 N N . THR A 1 90 ? 12.287 4.127 -9.585 1.00 96.00 90 THR A N 1
ATOM 645 C CA . THR A 1 90 ? 13.099 5.167 -8.945 1.00 96.00 90 THR A CA 1
ATOM 646 C C . THR A 1 90 ? 14.188 5.704 -9.863 1.00 96.00 90 THR A C 1
ATOM 648 O O . THR A 1 90 ? 14.436 6.906 -9.888 1.00 96.00 90 THR A O 1
ATOM 651 N N . ALA A 1 91 ? 14.827 4.832 -10.645 1.00 94.94 91 ALA A N 1
ATOM 652 C CA . ALA A 1 91 ? 15.838 5.239 -11.616 1.00 94.94 91 ALA A CA 1
ATOM 653 C C . ALA A 1 91 ? 15.253 6.096 -12.750 1.00 94.94 91 ALA A C 1
ATOM 655 O O . ALA A 1 91 ? 15.961 6.942 -13.291 1.00 94.94 91 ALA A O 1
ATOM 656 N N . ALA A 1 92 ? 13.980 5.890 -13.098 1.00 94.44 92 ALA A N 1
ATOM 657 C CA . ALA A 1 92 ? 13.274 6.725 -14.063 1.00 94.44 92 ALA A CA 1
ATOM 658 C C . ALA A 1 92 ? 13.030 8.143 -13.516 1.00 94.44 92 ALA A C 1
ATOM 660 O O . ALA A 1 92 ? 13.257 9.123 -14.222 1.00 94.44 92 ALA A O 1
ATOM 661 N N . GLY A 1 93 ? 12.630 8.246 -12.244 1.00 93.44 93 GLY A N 1
ATOM 662 C CA . GLY A 1 93 ? 12.399 9.513 -11.553 1.00 93.44 93 GLY A CA 1
ATOM 663 C C . GLY A 1 93 ? 11.114 10.244 -11.988 1.00 93.44 93 GLY A C 1
ATOM 664 O O . GLY A 1 93 ? 10.467 9.863 -12.963 1.00 93.44 93 GLY A O 1
ATOM 665 N N . PRO A 1 94 ? 10.712 11.304 -11.263 1.00 93.00 94 PRO A N 1
ATOM 666 C CA . PRO A 1 94 ? 9.447 12.010 -11.487 1.00 93.00 94 PRO A CA 1
ATOM 667 C C . PRO A 1 94 ? 9.530 13.129 -12.541 1.00 93.00 94 PRO A C 1
ATOM 669 O O . PRO A 1 94 ? 8.630 13.958 -12.623 1.00 93.00 94 PRO A O 1
ATOM 672 N N . GLU A 1 95 ? 10.586 13.193 -13.350 1.00 92.31 95 GLU A N 1
ATOM 673 C CA . GLU A 1 95 ? 10.791 14.264 -14.334 1.00 92.31 95 GLU A CA 1
ATOM 674 C C . GLU A 1 95 ? 11.014 13.699 -15.746 1.00 92.31 95 GLU A C 1
ATOM 676 O O . GLU A 1 95 ? 11.452 12.560 -15.922 1.00 92.31 95 GLU A O 1
ATOM 681 N N . GLY A 1 96 ? 10.724 14.505 -16.773 1.00 92.38 96 GLY A N 1
ATOM 682 C CA . GLY A 1 96 ? 10.984 14.155 -18.173 1.00 92.38 96 GLY A CA 1
ATOM 683 C C . GLY A 1 96 ? 10.267 12.881 -18.635 1.00 92.38 96 GLY A C 1
ATOM 684 O O . GLY A 1 96 ? 9.077 12.708 -18.403 1.00 92.38 96 GLY A O 1
ATOM 685 N N . GLU A 1 97 ? 10.987 11.984 -19.311 1.00 90.62 97 GLU A N 1
ATOM 686 C CA . GLU A 1 97 ? 10.435 10.697 -19.769 1.00 90.62 97 GLU A CA 1
ATOM 687 C C . GLU A 1 97 ? 10.114 9.740 -18.605 1.00 90.62 97 GLU A C 1
ATOM 689 O O . GLU A 1 97 ? 9.256 8.865 -18.738 1.00 90.62 97 GLU A O 1
ATOM 694 N N . GLY A 1 98 ? 10.762 9.920 -17.448 1.00 93.12 98 GLY A N 1
ATOM 695 C CA . GLY A 1 98 ? 10.535 9.095 -16.265 1.00 93.12 98 GLY A CA 1
ATOM 696 C C . GLY A 1 98 ? 9.153 9.291 -15.651 1.00 93.12 98 GLY A C 1
ATOM 697 O O . GLY A 1 98 ? 8.502 8.314 -15.270 1.00 93.12 98 GLY A O 1
ATOM 698 N N . SER A 1 99 ? 8.645 10.528 -15.651 1.00 95.19 99 SER A N 1
ATOM 699 C CA . SER A 1 99 ? 7.289 10.808 -15.171 1.00 95.19 99 SER A CA 1
ATOM 700 C C . SER A 1 99 ? 6.224 10.130 -16.031 1.00 95.19 99 SER A C 1
ATOM 702 O O . SER A 1 99 ? 5.267 9.565 -15.497 1.00 95.19 99 SER A O 1
ATOM 704 N N . GLN A 1 100 ? 6.429 10.101 -17.352 1.00 95.44 100 GLN A N 1
ATOM 705 C CA . GLN A 1 100 ? 5.551 9.385 -18.272 1.00 95.44 100 GLN A CA 1
ATOM 706 C C . GLN A 1 100 ? 5.578 7.879 -18.000 1.00 95.44 100 GLN A C 1
ATOM 708 O O . GLN A 1 100 ? 4.524 7.249 -18.005 1.00 95.44 100 GLN A O 1
ATOM 713 N N . LEU A 1 101 ? 6.747 7.296 -17.711 1.00 95.69 101 LEU A N 1
ATOM 714 C CA . LEU A 1 101 ? 6.840 5.883 -17.342 1.00 95.69 101 LEU A CA 1
ATOM 715 C C . LEU A 1 101 ? 6.068 5.574 -16.051 1.00 95.69 101 LEU A C 1
ATOM 717 O O . LEU A 1 101 ? 5.323 4.596 -16.008 1.00 95.69 101 LEU A O 1
ATOM 721 N N . LEU A 1 102 ? 6.216 6.398 -15.012 1.00 96.50 102 LEU A N 1
ATOM 722 C CA . LEU A 1 102 ? 5.474 6.238 -13.757 1.00 96.50 102 LEU A CA 1
ATOM 723 C C . LEU A 1 102 ? 3.957 6.298 -13.993 1.00 96.50 102 LEU A C 1
ATOM 725 O O . LEU A 1 102 ? 3.225 5.434 -13.506 1.00 96.50 102 LEU A O 1
ATOM 729 N N . ALA A 1 103 ? 3.495 7.271 -14.783 1.00 95.56 103 ALA A N 1
ATOM 730 C CA . ALA A 1 103 ? 2.088 7.416 -15.147 1.00 95.56 103 ALA A CA 1
ATOM 731 C C . ALA A 1 103 ? 1.567 6.217 -15.953 1.00 95.56 103 ALA A C 1
ATOM 733 O O . ALA A 1 103 ? 0.514 5.656 -15.645 1.00 95.56 103 ALA A O 1
ATOM 734 N N . ASP A 1 104 ? 2.338 5.777 -16.943 1.00 96.06 104 ASP A N 1
ATOM 735 C CA . ASP A 1 104 ? 2.024 4.627 -17.781 1.00 96.06 104 ASP A CA 1
ATOM 736 C C . ASP A 1 104 ? 1.939 3.323 -16.972 1.00 96.06 104 ASP A C 1
ATOM 738 O O . ASP A 1 104 ? 1.087 2.476 -17.245 1.00 96.06 104 ASP A O 1
ATOM 742 N N . VAL A 1 105 ? 2.817 3.139 -15.982 1.00 97.44 105 VAL A N 1
ATOM 743 C CA . VAL A 1 105 ? 2.799 1.972 -15.087 1.00 97.44 105 VAL A CA 1
ATOM 744 C C . VAL A 1 105 ? 1.603 2.027 -14.143 1.00 97.44 105 VAL A C 1
ATOM 746 O O . VAL A 1 105 ? 0.948 1.004 -13.946 1.00 97.44 105 VAL A O 1
ATOM 749 N N . ALA A 1 106 ? 1.266 3.205 -13.613 1.00 96.94 106 ALA A N 1
ATOM 750 C CA . ALA A 1 106 ? 0.065 3.393 -12.804 1.00 96.94 106 ALA A CA 1
ATOM 751 C C . ALA A 1 106 ? -1.204 3.048 -13.593 1.00 96.94 106 ALA A C 1
ATOM 753 O O . ALA A 1 106 ? -2.057 2.309 -13.101 1.00 96.94 106 ALA A O 1
ATOM 754 N N . GLN A 1 107 ? -1.297 3.520 -14.840 1.00 96.44 107 GLN A N 1
ATOM 755 C CA . GLN A 1 107 ? -2.414 3.214 -15.729 1.00 96.44 107 GLN A CA 1
ATOM 756 C C . GLN A 1 107 ? -2.453 1.728 -16.108 1.00 96.44 107 GLN A C 1
ATOM 758 O O . GLN A 1 107 ? -3.503 1.094 -16.057 1.00 96.44 107 GLN A O 1
ATOM 763 N N . ALA A 1 108 ? -1.307 1.126 -16.432 1.00 97.00 108 ALA A N 1
ATOM 764 C CA . ALA A 1 108 ? -1.247 -0.302 -16.725 1.00 97.00 108 ALA A CA 1
ATOM 765 C C . ALA A 1 108 ? -1.668 -1.155 -15.513 1.00 97.00 108 ALA A C 1
ATOM 767 O O . ALA A 1 108 ? -2.294 -2.202 -15.687 1.00 97.00 108 ALA A O 1
ATOM 768 N N . LEU A 1 109 ? -1.363 -0.710 -14.288 1.00 97.44 109 LEU A N 1
ATOM 769 C CA . LEU A 1 109 ? -1.770 -1.386 -13.057 1.00 97.44 109 LEU A CA 1
ATOM 770 C C . LEU A 1 109 ? -3.281 -1.282 -12.819 1.00 97.44 109 LEU A C 1
ATOM 772 O O . LEU A 1 109 ? -3.901 -2.285 -12.459 1.00 97.44 109 LEU A O 1
ATOM 776 N N . THR A 1 110 ? -3.891 -0.112 -13.036 1.00 96.75 110 THR A N 1
ATOM 777 C CA . THR A 1 110 ? -5.350 0.055 -12.907 1.00 96.75 110 THR A CA 1
ATOM 778 C C . THR A 1 110 ? -6.102 -0.749 -13.967 1.00 96.75 110 THR A C 1
ATOM 780 O O . THR A 1 110 ? -7.085 -1.417 -13.635 1.00 96.75 110 THR A O 1
ATOM 783 N N . ASP A 1 111 ? -5.602 -0.782 -15.205 1.00 95.88 111 ASP A N 1
ATOM 784 C CA . ASP A 1 111 ? -6.151 -1.609 -16.283 1.00 95.88 111 ASP A CA 1
ATOM 785 C C . ASP A 1 111 ? -6.065 -3.104 -15.937 1.00 95.88 111 ASP A C 1
ATOM 787 O O . ASP A 1 111 ? -7.055 -3.839 -16.035 1.00 95.88 111 ASP A O 1
ATOM 791 N N . LEU A 1 112 ? -4.894 -3.564 -15.480 1.00 96.19 112 LEU A N 1
ATOM 792 C CA . LEU A 1 112 ? -4.679 -4.947 -15.049 1.00 96.19 112 LEU A CA 1
ATOM 793 C C . LEU A 1 112 ? -5.633 -5.328 -13.910 1.00 96.19 112 LEU A C 1
ATOM 795 O O . LEU A 1 112 ? -6.239 -6.403 -13.933 1.00 96.19 112 LEU A O 1
ATOM 799 N N . TRP A 1 113 ? -5.814 -4.437 -12.937 1.00 96.12 113 TRP A N 1
ATOM 800 C CA . TRP A 1 113 ? -6.746 -4.650 -11.836 1.00 96.12 113 TRP A CA 1
ATOM 801 C C . TRP A 1 113 ? -8.189 -4.752 -12.321 1.00 96.12 113 TRP A C 1
ATOM 803 O O . TRP A 1 113 ? -8.895 -5.680 -11.928 1.00 96.12 113 TRP A O 1
ATOM 813 N N . GLY A 1 114 ? -8.616 -3.887 -13.242 1.00 93.69 114 GLY A N 1
ATOM 814 C CA . GLY A 1 114 ? -9.937 -3.982 -13.865 1.00 93.69 114 GLY A CA 1
ATOM 815 C C . GLY A 1 114 ? -10.200 -5.352 -14.507 1.00 93.69 114 GLY A C 1
ATOM 816 O O . GLY A 1 114 ? -11.295 -5.898 -14.367 1.00 93.69 114 GLY A O 1
ATOM 817 N N . HIS A 1 115 ? -9.190 -5.950 -15.146 1.00 92.31 115 HIS A N 1
ATOM 818 C CA . HIS A 1 115 ? -9.294 -7.274 -15.771 1.00 92.31 115 HIS A CA 1
ATOM 819 C C . HIS A 1 115 ? -9.268 -8.449 -14.783 1.00 92.31 115 HIS A C 1
ATOM 821 O O . HIS A 1 115 ? -9.881 -9.484 -15.047 1.00 92.31 115 HIS A O 1
ATOM 827 N N . HIS A 1 116 ? -8.573 -8.303 -13.655 1.00 90.94 116 HIS A N 1
ATOM 828 C CA . HIS A 1 116 ? -8.414 -9.354 -12.645 1.00 90.94 116 HIS A CA 1
ATOM 829 C C . HIS A 1 116 ? -9.147 -9.058 -11.333 1.00 90.94 116 HIS A C 1
ATOM 831 O O . HIS A 1 116 ? -8.805 -9.625 -10.291 1.00 90.94 116 HIS A O 1
ATOM 837 N N . ALA A 1 117 ? -10.177 -8.212 -11.380 1.00 86.94 117 ALA A N 1
ATOM 838 C CA . ALA A 1 117 ? -10.981 -7.860 -10.219 1.00 86.94 117 ALA A CA 1
ATOM 839 C C . ALA A 1 117 ? -11.507 -9.121 -9.516 1.00 86.94 117 ALA A C 1
ATOM 841 O O . ALA A 1 117 ? -12.037 -10.045 -10.140 1.00 86.94 117 ALA A O 1
ATOM 842 N N . ARG A 1 118 ? -11.331 -9.171 -8.195 1.00 87.44 118 ARG A N 1
ATOM 843 C CA . ARG A 1 118 ? -11.680 -10.285 -7.302 1.00 87.44 118 ARG A CA 1
ATOM 844 C C . ARG A 1 118 ? -11.021 -11.624 -7.639 1.00 87.44 118 ARG A C 1
ATOM 846 O O . ARG A 1 118 ? -11.388 -12.640 -7.041 1.00 87.44 118 ARG A O 1
ATOM 853 N N . SER A 1 119 ? -10.023 -11.646 -8.525 1.00 90.75 119 SER A N 1
ATOM 854 C CA . SER A 1 119 ? -9.283 -12.856 -8.879 1.00 90.75 119 SER A CA 1
ATOM 855 C C . SER A 1 119 ? -8.661 -13.491 -7.631 1.00 90.75 119 SER A C 1
ATOM 857 O O . SER A 1 119 ? -7.915 -12.821 -6.914 1.00 90.75 119 SER A O 1
ATOM 859 N N . PRO A 1 120 ? -8.885 -14.793 -7.371 1.00 87.25 120 PRO A N 1
ATOM 860 C CA . PRO A 1 120 ? -8.265 -15.473 -6.235 1.00 87.25 120 PRO A CA 1
ATOM 861 C C . PRO A 1 120 ? -6.740 -15.550 -6.366 1.00 87.25 120 PRO A C 1
ATOM 863 O O . PRO A 1 120 ? -6.057 -15.734 -5.366 1.00 87.25 120 PRO A O 1
ATOM 866 N N . ARG A 1 121 ? -6.212 -15.419 -7.591 1.00 89.38 121 ARG A N 1
ATOM 867 C CA . ARG A 1 121 ? -4.775 -15.483 -7.864 1.00 89.38 121 ARG A CA 1
ATOM 868 C C . ARG A 1 121 ? -4.103 -14.120 -7.826 1.00 89.38 121 ARG A C 1
ATOM 870 O O . ARG A 1 121 ? -2.991 -14.046 -7.333 1.00 89.38 121 ARG A O 1
ATOM 877 N N . LEU A 1 122 ? -4.753 -13.077 -8.350 1.00 93.38 122 LEU A N 1
ATOM 878 C CA . LEU A 1 122 ? -4.098 -11.785 -8.594 1.00 93.38 122 LEU A CA 1
ATOM 879 C C . LEU A 1 122 ? -4.632 -10.620 -7.758 1.00 93.38 122 LEU A C 1
ATOM 881 O O . LEU A 1 122 ? -3.908 -9.647 -7.612 1.00 93.38 122 LEU A O 1
ATOM 885 N N . ALA A 1 123 ? -5.812 -10.700 -7.132 1.00 92.69 123 ALA A N 1
ATOM 886 C CA . ALA A 1 123 ? -6.344 -9.559 -6.376 1.00 92.69 123 ALA A CA 1
ATOM 887 C C . ALA A 1 123 ? -5.420 -9.123 -5.220 1.00 92.69 123 ALA A C 1
ATOM 889 O O . ALA A 1 123 ? -5.082 -7.948 -5.102 1.00 92.69 123 ALA A O 1
ATOM 890 N N . THR A 1 124 ? -4.960 -10.067 -4.390 1.00 95.12 124 THR A N 1
ATOM 891 C CA . THR A 1 124 ? -4.014 -9.767 -3.299 1.00 95.12 124 THR A CA 1
ATOM 892 C C . THR A 1 124 ? -2.647 -9.304 -3.829 1.00 95.12 124 THR A C 1
ATOM 894 O O . THR A 1 124 ? -2.139 -8.303 -3.321 1.00 95.12 124 THR A O 1
ATOM 897 N N . PRO A 1 125 ? -2.053 -9.951 -4.854 1.00 96.75 125 PRO A N 1
ATOM 898 C CA . PRO A 1 125 ? -0.856 -9.428 -5.507 1.00 96.75 125 PRO A CA 1
ATOM 899 C C . PRO A 1 125 ? -0.953 -8.009 -6.051 1.00 96.75 125 PRO A C 1
ATOM 901 O O . PRO A 1 125 ? -0.030 -7.218 -5.862 1.00 96.75 125 PRO A O 1
ATOM 904 N N . ILE A 1 126 ? -2.072 -7.667 -6.684 1.00 97.50 126 ILE A N 1
ATOM 905 C CA . ILE A 1 126 ? -2.297 -6.330 -7.230 1.00 97.50 126 ILE A CA 1
ATOM 906 C C . ILE A 1 126 ? -2.364 -5.302 -6.097 1.00 97.50 126 ILE A C 1
ATOM 908 O O . ILE A 1 126 ? -1.681 -4.286 -6.178 1.00 97.50 126 ILE A O 1
ATOM 912 N N . LEU A 1 127 ? -3.098 -5.592 -5.014 1.00 97.50 127 LEU A N 1
ATOM 913 C CA . LEU A 1 127 ? -3.157 -4.730 -3.824 1.00 97.50 127 LEU A CA 1
ATOM 914 C C . LEU A 1 127 ? -1.763 -4.447 -3.248 1.00 97.50 127 LEU A C 1
ATOM 916 O O . LEU A 1 127 ? -1.435 -3.299 -2.967 1.00 97.50 127 LEU A O 1
ATOM 920 N N . ARG A 1 128 ? -0.932 -5.487 -3.106 1.00 97.62 128 ARG A N 1
ATOM 921 C CA . ARG A 1 128 ? 0.449 -5.351 -2.612 1.00 97.62 128 ARG A CA 1
ATOM 922 C C . ARG A 1 128 ? 1.329 -4.555 -3.567 1.00 97.62 128 ARG A C 1
ATOM 924 O O . ARG A 1 128 ? 2.105 -3.725 -3.125 1.00 97.62 128 ARG A O 1
ATOM 931 N N . THR A 1 129 ? 1.194 -4.788 -4.868 1.00 98.19 129 THR A N 1
ATOM 932 C CA . THR A 1 129 ? 1.990 -4.067 -5.870 1.00 98.19 129 THR A CA 1
ATOM 933 C C . THR A 1 129 ? 1.609 -2.591 -5.918 1.00 98.19 129 THR A C 1
ATOM 935 O O . THR A 1 129 ? 2.488 -1.742 -6.003 1.00 98.19 129 THR A O 1
ATOM 938 N N . ALA A 1 130 ? 0.316 -2.272 -5.809 1.00 98.00 130 ALA A N 1
ATOM 939 C CA . ALA A 1 130 ? -0.154 -0.897 -5.684 1.00 98.00 130 ALA A CA 1
ATOM 940 C C . ALA A 1 130 ? 0.371 -0.239 -4.402 1.00 98.00 130 ALA A C 1
ATOM 942 O O . ALA A 1 130 ? 0.783 0.912 -4.439 1.00 98.00 130 ALA A O 1
ATOM 943 N N . GLU A 1 131 ? 0.401 -0.966 -3.283 1.00 97.75 131 GLU A N 1
ATOM 944 C CA . GLU A 1 131 ? 0.962 -0.449 -2.034 1.00 97.75 131 GLU A CA 1
ATOM 945 C C . GLU A 1 131 ? 2.455 -0.139 -2.185 1.00 97.75 131 GLU A C 1
ATOM 947 O O . GLU A 1 131 ? 2.839 0.996 -1.933 1.00 97.75 131 GLU A O 1
ATOM 952 N N . VAL A 1 132 ? 3.256 -1.076 -2.708 1.00 97.94 132 VAL A N 1
ATOM 953 C CA . VAL A 1 132 ? 4.688 -0.872 -3.002 1.00 97.94 132 VAL A CA 1
ATOM 954 C C . VAL A 1 132 ? 4.907 0.304 -3.954 1.00 97.94 132 VAL A C 1
ATOM 956 O O . VAL A 1 132 ? 5.814 1.109 -3.746 1.00 97.94 132 VAL A O 1
ATOM 959 N N . LEU A 1 133 ? 4.074 0.430 -4.991 1.00 97.56 133 LEU A N 1
ATOM 960 C CA . LEU A 1 133 ? 4.139 1.546 -5.931 1.00 97.56 133 LEU A CA 1
ATOM 961 C C . LEU A 1 133 ? 3.993 2.887 -5.201 1.00 97.56 133 LEU A C 1
ATOM 963 O O . LEU A 1 133 ? 4.778 3.794 -5.457 1.00 97.56 133 LEU A O 1
ATOM 967 N N . LEU A 1 134 ? 3.032 3.009 -4.283 1.00 97.00 134 LEU A N 1
ATOM 968 C CA . LEU A 1 134 ? 2.780 4.257 -3.558 1.00 97.00 134 LEU A CA 1
ATOM 969 C C . LEU A 1 134 ? 3.770 4.511 -2.412 1.00 97.00 134 LEU A C 1
ATOM 971 O O . LEU A 1 134 ? 4.127 5.663 -2.187 1.00 97.00 134 LEU A O 1
ATOM 975 N N . SER A 1 135 ? 4.211 3.472 -1.697 1.00 95.44 135 SER A N 1
ATOM 976 C CA . SER A 1 135 ? 5.020 3.619 -0.478 1.00 95.44 135 SER A CA 1
ATOM 977 C C . SER A 1 135 ? 6.527 3.642 -0.721 1.00 95.44 135 SER A C 1
ATOM 979 O O . SER A 1 135 ? 7.268 4.188 0.094 1.00 95.44 135 SER A O 1
ATOM 981 N N . GLN A 1 136 ? 7.005 3.043 -1.817 1.00 96.19 136 GLN A N 1
ATOM 982 C CA . GLN A 1 136 ? 8.441 2.825 -2.045 1.00 96.19 136 GLN A CA 1
ATOM 983 C C . GLN A 1 136 ? 8.981 3.507 -3.307 1.00 96.19 136 GLN A C 1
ATOM 985 O O . GLN A 1 136 ? 10.178 3.423 -3.569 1.00 96.19 136 GLN A O 1
ATOM 990 N N . THR A 1 137 ? 8.147 4.208 -4.080 1.00 95.38 137 THR A N 1
ATOM 991 C CA . THR A 1 137 ? 8.580 4.959 -5.277 1.00 95.38 137 THR A CA 1
ATOM 992 C C . THR A 1 137 ? 8.290 6.456 -5.145 1.00 95.38 137 THR A C 1
ATOM 994 O O . THR A 1 137 ? 7.644 6.889 -4.195 1.00 95.38 137 THR A O 1
ATOM 997 N N . GLN A 1 138 ? 8.736 7.272 -6.108 1.00 93.06 138 GLN A N 1
ATOM 998 C CA . GLN A 1 138 ? 8.433 8.712 -6.132 1.00 93.06 138 GLN A CA 1
ATOM 999 C C . GLN A 1 138 ? 7.134 9.043 -6.882 1.00 93.06 138 GLN A C 1
ATOM 1001 O O . GLN A 1 138 ? 6.920 10.196 -7.248 1.00 93.06 138 GLN A O 1
ATOM 1006 N N . ILE A 1 139 ? 6.249 8.066 -7.115 1.00 94.81 139 ILE A N 1
ATOM 1007 C CA . ILE A 1 139 ? 5.017 8.285 -7.885 1.00 94.81 139 ILE A CA 1
ATOM 1008 C C . ILE A 1 139 ? 4.119 9.380 -7.289 1.00 94.81 139 ILE A C 1
ATOM 1010 O O . ILE A 1 139 ? 3.476 10.117 -8.031 1.00 94.81 139 ILE A O 1
ATOM 1014 N N . LEU A 1 140 ? 4.114 9.544 -5.961 1.00 93.69 140 LEU A N 1
ATOM 1015 C CA . LEU A 1 140 ? 3.327 10.581 -5.289 1.00 93.69 140 LEU A CA 1
ATOM 1016 C C . LEU A 1 140 ? 3.850 12.004 -5.552 1.00 93.69 140 LEU A C 1
ATOM 1018 O O . LEU A 1 140 ? 3.098 12.960 -5.394 1.00 93.69 140 LEU A O 1
ATOM 1022 N N . ALA A 1 141 ? 5.080 12.176 -6.053 1.00 94.06 141 ALA A N 1
ATOM 1023 C CA . ALA A 1 141 ? 5.537 13.478 -6.550 1.00 94.06 141 ALA A CA 1
ATOM 1024 C C . ALA A 1 141 ? 4.717 13.957 -7.768 1.00 94.06 141 ALA A C 1
ATOM 1026 O O . ALA A 1 141 ? 4.637 15.157 -8.027 1.00 94.06 141 ALA A O 1
ATOM 1027 N N . LEU A 1 142 ? 4.074 13.025 -8.482 1.00 94.50 142 LEU A N 1
ATOM 1028 C CA . LEU A 1 142 ? 3.200 13.266 -9.633 1.00 94.50 142 LEU A CA 1
ATOM 1029 C C . LEU A 1 142 ? 1.716 13.270 -9.256 1.00 94.50 142 LEU A C 1
ATOM 1031 O O . LEU A 1 142 ? 0.853 13.169 -10.124 1.00 94.50 142 LEU A O 1
ATOM 1035 N N . GLU A 1 143 ? 1.390 13.362 -7.967 1.00 93.69 143 GLU A N 1
ATOM 1036 C CA . GLU A 1 143 ? 0.026 13.201 -7.463 1.00 93.69 143 GLU A CA 1
ATOM 1037 C C . GLU A 1 143 ? -1.020 14.031 -8.225 1.00 93.69 143 GLU A C 1
ATOM 1039 O O . GLU A 1 143 ? -2.101 13.530 -8.534 1.00 93.69 143 GLU A O 1
ATOM 1044 N N . LYS A 1 144 ? -0.712 15.294 -8.545 1.00 92.06 144 LYS A N 1
ATOM 1045 C CA . LYS A 1 144 ? -1.652 16.179 -9.253 1.00 92.06 144 LYS A CA 1
ATOM 1046 C C . LYS A 1 144 ? -2.027 15.615 -10.624 1.00 92.06 144 LYS A C 1
ATOM 1048 O O . LYS A 1 144 ? -3.213 15.559 -10.961 1.00 92.06 144 LYS A O 1
ATOM 1053 N N . ASP A 1 145 ? -1.027 15.148 -11.362 1.00 92.56 145 ASP A N 1
ATOM 1054 C CA . ASP A 1 145 ? -1.189 14.578 -12.699 1.00 92.56 145 ASP A CA 1
ATOM 1055 C C . ASP A 1 145 ? -1.828 13.181 -12.637 1.00 92.56 145 ASP A C 1
ATOM 1057 O O . ASP A 1 145 ? -2.579 12.794 -13.530 1.00 92.56 145 ASP A O 1
ATOM 1061 N N . LEU A 1 146 ? -1.604 12.448 -11.540 1.00 93.81 146 LEU A N 1
ATOM 1062 C CA . LEU A 1 146 ? -2.121 11.097 -11.303 1.00 93.81 146 LEU A CA 1
ATOM 1063 C C . LEU A 1 146 ? -3.407 11.050 -10.471 1.00 93.81 146 LEU A C 1
ATOM 1065 O O . LEU A 1 146 ? -3.843 9.968 -10.076 1.00 93.81 146 LEU A O 1
ATOM 1069 N N . SER A 1 147 ? -4.053 12.189 -10.225 1.00 93.19 147 SER A N 1
ATOM 1070 C CA . SER A 1 147 ? -5.251 12.280 -9.378 1.00 93.19 147 SER A CA 1
ATOM 1071 C C . SER A 1 147 ? -6.379 11.329 -9.812 1.00 93.19 147 SER A C 1
ATOM 1073 O O . SER A 1 147 ? -7.032 10.707 -8.971 1.00 93.19 147 SER A O 1
ATOM 1075 N N . SER A 1 148 ? -6.571 11.140 -11.122 1.00 93.50 148 SER A N 1
ATOM 1076 C CA . SER A 1 148 ? -7.540 10.188 -11.683 1.00 93.50 148 SER A CA 1
ATOM 1077 C C . SER A 1 148 ? -7.147 8.724 -11.441 1.00 93.50 148 SER A C 1
ATOM 1079 O O . SER A 1 148 ? -7.998 7.903 -11.082 1.00 93.50 148 SER A O 1
ATOM 1081 N N . ALA A 1 149 ? -5.863 8.391 -11.592 1.00 94.81 149 ALA A N 1
ATOM 1082 C CA . ALA A 1 149 ? -5.333 7.054 -11.347 1.00 94.81 149 ALA A CA 1
ATOM 1083 C C . ALA A 1 149 ? -5.409 6.696 -9.855 1.00 94.81 149 ALA A C 1
ATOM 1085 O O . ALA A 1 149 ? -5.894 5.619 -9.515 1.00 94.81 149 ALA A O 1
ATOM 1086 N N . LEU A 1 150 ? -5.037 7.619 -8.962 1.00 97.44 150 LEU A N 1
ATOM 1087 C CA . LEU A 1 150 ? -5.149 7.455 -7.507 1.00 97.44 150 LEU A CA 1
ATOM 1088 C C . LEU A 1 150 ? -6.608 7.268 -7.065 1.00 97.44 150 LEU A C 1
ATOM 1090 O O . LEU A 1 150 ? -6.908 6.365 -6.281 1.00 97.44 150 LEU A O 1
ATOM 1094 N N . GLY A 1 151 ? -7.536 8.053 -7.625 1.00 97.31 151 GLY A N 1
ATOM 1095 C CA . GLY A 1 151 ? -8.973 7.854 -7.415 1.00 97.31 151 GLY A CA 1
ATOM 1096 C C . GLY A 1 151 ? -9.450 6.474 -7.883 1.00 97.31 151 GLY A C 1
ATOM 1097 O O . GLY A 1 151 ? -10.183 5.789 -7.171 1.00 97.31 151 GLY A O 1
ATOM 1098 N N . THR A 1 152 ? -8.964 6.014 -9.038 1.00 97.56 152 THR A N 1
ATOM 1099 C CA . THR A 1 152 ? -9.285 4.684 -9.577 1.00 97.56 152 THR A CA 1
ATOM 1100 C C . THR A 1 152 ? -8.745 3.561 -8.689 1.00 97.56 152 THR A C 1
ATOM 1102 O O . THR A 1 152 ? -9.474 2.613 -8.396 1.00 97.56 152 THR A O 1
ATOM 1105 N N . ILE A 1 153 ? -7.501 3.672 -8.207 1.00 98.00 153 ILE A N 1
ATOM 1106 C CA . ILE A 1 153 ? -6.895 2.728 -7.253 1.00 98.00 153 ILE A CA 1
ATOM 1107 C C . ILE A 1 153 ? -7.743 2.651 -5.979 1.00 98.00 153 ILE A C 1
ATOM 1109 O O . ILE A 1 153 ? -8.064 1.554 -5.515 1.00 98.00 153 ILE A O 1
ATOM 1113 N N . LEU A 1 154 ? -8.164 3.795 -5.435 1.00 98.19 154 LEU A N 1
ATOM 1114 C CA . LEU A 1 154 ? -9.024 3.842 -4.256 1.00 98.19 154 LEU A CA 1
ATOM 1115 C C . LEU A 1 154 ? -10.368 3.138 -4.497 1.00 98.19 154 LEU A C 1
ATOM 1117 O O . LEU A 1 154 ? -10.796 2.312 -3.686 1.00 98.19 154 LEU A O 1
ATOM 1121 N N . ASP A 1 155 ? -11.028 3.420 -5.617 1.00 97.69 155 ASP A N 1
ATOM 1122 C CA . ASP A 1 155 ? -12.321 2.818 -5.945 1.00 97.69 155 ASP A CA 1
ATOM 1123 C C . ASP A 1 155 ? -12.227 1.306 -6.171 1.00 97.69 155 ASP A C 1
ATOM 1125 O O . ASP A 1 155 ? -13.098 0.551 -5.725 1.00 97.69 155 ASP A O 1
ATOM 1129 N N . LEU A 1 156 ? -11.162 0.840 -6.824 1.00 97.19 156 LEU A N 1
ATOM 1130 C CA . LEU A 1 156 ? -10.882 -0.586 -6.980 1.00 97.19 156 LEU A CA 1
ATOM 1131 C C . LEU A 1 156 ? -10.605 -1.249 -5.626 1.00 97.19 156 LEU A C 1
ATOM 1133 O O . LEU A 1 156 ? -11.171 -2.303 -5.339 1.00 97.19 156 LEU A O 1
ATOM 1137 N N . THR A 1 157 ? -9.846 -0.592 -4.747 1.00 98.06 157 THR A N 1
ATOM 1138 C CA . THR A 1 157 ? -9.582 -1.073 -3.380 1.00 98.06 157 THR A CA 1
ATOM 1139 C C . THR A 1 157 ? -10.876 -1.240 -2.585 1.00 98.06 157 THR A C 1
ATOM 1141 O O . THR A 1 157 ? -11.110 -2.284 -1.974 1.00 98.06 157 THR A O 1
ATOM 1144 N N . LYS A 1 158 ? -11.783 -0.255 -2.641 1.00 97.00 158 LYS A N 1
ATOM 1145 C CA . LYS A 1 158 ? -13.109 -0.352 -2.009 1.00 97.00 158 LYS A CA 1
ATOM 1146 C C . LYS A 1 158 ? -13.909 -1.537 -2.547 1.00 97.00 158 LYS A C 1
ATOM 1148 O O . LYS A 1 158 ? -14.475 -2.302 -1.764 1.00 97.00 158 LYS A O 1
ATOM 1153 N N . LYS A 1 159 ? -13.946 -1.713 -3.872 1.00 95.75 159 LYS A N 1
ATOM 1154 C CA . LYS A 1 159 ? -14.660 -2.820 -4.536 1.00 95.75 159 LYS A CA 1
ATOM 1155 C C . LYS A 1 1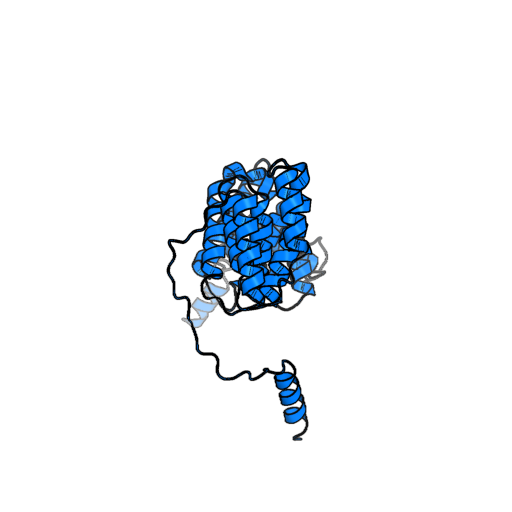59 ? -14.091 -4.194 -4.174 1.00 95.75 159 LYS A C 1
ATOM 1157 O O . LYS A 1 159 ? -14.867 -5.152 -4.082 1.00 95.75 159 LYS A O 1
ATOM 1162 N N . GLU A 1 160 ? -12.778 -4.291 -3.958 1.00 94.88 160 GLU A N 1
ATOM 1163 C CA . GLU A 1 160 ? -12.117 -5.507 -3.465 1.00 94.88 160 GLU A CA 1
ATOM 1164 C C . GLU A 1 160 ? -12.474 -5.814 -2.011 1.00 94.88 160 GLU A C 1
ATOM 1166 O O . GLU A 1 160 ? -12.654 -6.977 -1.664 1.00 94.88 160 GLU A O 1
ATOM 1171 N N . CYS A 1 161 ? -12.614 -4.797 -1.158 1.00 95.38 161 CYS A N 1
ATOM 1172 C CA . CYS A 1 161 ? -12.982 -4.978 0.248 1.00 95.38 161 CYS A CA 1
ATOM 1173 C C . CYS A 1 161 ? -14.446 -5.395 0.440 1.00 95.38 161 CYS A C 1
ATOM 1175 O O . CYS A 1 161 ? -14.769 -6.118 1.389 1.00 95.38 161 CYS A O 1
ATOM 1177 N N . GLN A 1 162 ? -15.344 -4.955 -0.445 1.00 93.62 162 GLN A N 1
ATOM 1178 C CA . GLN A 1 162 ? -16.771 -5.264 -0.363 1.00 93.62 162 GLN A CA 1
ATOM 1179 C C . GLN A 1 162 ? -17.024 -6.775 -0.338 1.00 93.62 162 GLN A C 1
ATOM 1181 O O . GLN A 1 162 ? -16.684 -7.498 -1.273 1.00 93.62 162 GLN A O 1
ATOM 1186 N N . GLN A 1 163 ? -17.665 -7.245 0.738 1.00 90.19 163 GLN A N 1
ATOM 1187 C CA . GLN A 1 163 ? -18.016 -8.656 0.963 1.00 90.19 163 GLN A CA 1
ATOM 1188 C C . GLN A 1 163 ? -16.817 -9.628 0.951 1.00 90.19 163 GLN A C 1
ATOM 1190 O O . GLN A 1 163 ? -17.005 -10.847 0.886 1.00 90.19 163 GLN A O 1
ATOM 1195 N N . CYS A 1 164 ? -15.587 -9.118 1.054 1.00 93.94 164 CYS A N 1
ATOM 1196 C CA . CYS A 1 164 ? -14.391 -9.943 1.075 1.00 93.94 164 CYS A CA 1
ATOM 1197 C C . CYS A 1 164 ? -14.276 -10.718 2.392 1.00 93.94 164 CYS A C 1
ATOM 1199 O O . CYS A 1 164 ? -14.472 -10.190 3.489 1.00 93.94 164 CYS A O 1
ATOM 1201 N N . LYS A 1 165 ? -13.961 -12.009 2.270 1.00 95.12 165 LYS A N 1
ATOM 1202 C CA . LYS A 1 165 ? -13.798 -12.947 3.392 1.00 95.12 165 LYS A CA 1
ATOM 1203 C C . LYS A 1 165 ? -12.343 -13.401 3.569 1.00 95.12 165 LYS A C 1
ATOM 1205 O O . LYS A 1 165 ? -12.044 -14.170 4.476 1.00 95.12 165 LYS A O 1
ATOM 1210 N N . ASP A 1 166 ? -11.464 -12.946 2.684 1.00 95.44 166 ASP A N 1
ATOM 1211 C CA . ASP A 1 166 ? -10.046 -13.278 2.647 1.00 95.44 166 ASP A CA 1
ATOM 1212 C C . ASP A 1 166 ? -9.287 -12.285 3.537 1.00 95.44 166 ASP A C 1
ATOM 1214 O O . ASP A 1 166 ? -9.135 -11.110 3.199 1.00 95.44 166 ASP A O 1
ATOM 1218 N N . VAL A 1 167 ? -8.872 -12.747 4.720 1.00 96.44 167 VAL A N 1
ATOM 1219 C CA . VAL A 1 167 ? -8.187 -11.908 5.716 1.00 96.44 167 VAL A CA 1
ATOM 1220 C C . VAL A 1 167 ? -6.865 -11.347 5.172 1.00 96.44 167 VAL A C 1
ATOM 1222 O O . VAL A 1 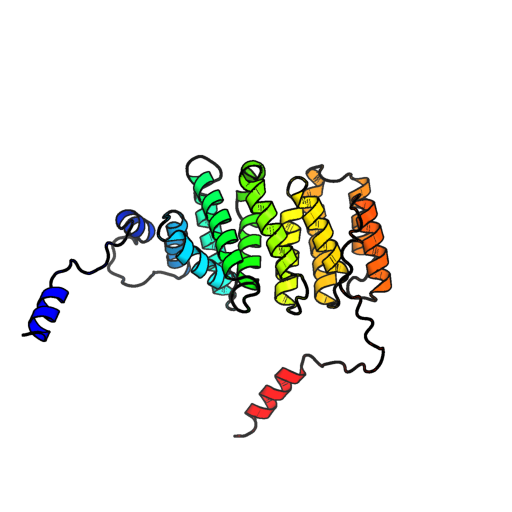167 ? -6.693 -10.135 5.265 1.00 96.44 167 VAL A O 1
ATOM 1225 N N . PRO A 1 168 ? -5.956 -12.140 4.563 1.00 94.69 168 PRO A N 1
ATOM 1226 C CA . PRO A 1 168 ? -4.764 -11.599 3.904 1.00 94.69 168 PRO A CA 1
ATOM 1227 C C . PRO A 1 168 ? -5.056 -10.500 2.876 1.00 94.69 168 PRO A C 1
ATOM 1229 O O . PRO A 1 168 ? -4.335 -9.503 2.837 1.00 94.69 168 PRO A O 1
ATOM 1232 N N . ARG A 1 169 ? -6.116 -10.646 2.073 1.00 95.62 169 ARG A N 1
ATOM 1233 C CA . ARG A 1 169 ? -6.525 -9.622 1.101 1.00 95.62 169 ARG A CA 1
ATOM 1234 C C . ARG A 1 169 ? -6.997 -8.341 1.779 1.00 95.62 169 ARG A C 1
ATOM 1236 O O . ARG A 1 169 ? -6.575 -7.259 1.387 1.00 95.62 169 ARG A O 1
ATOM 1243 N N . LEU A 1 170 ? -7.835 -8.457 2.810 1.00 98.12 170 LEU A N 1
ATOM 1244 C CA . LEU A 1 170 ? -8.284 -7.310 3.606 1.00 98.12 170 LEU A CA 1
ATOM 1245 C C . LEU A 1 170 ? -7.101 -6.593 4.268 1.00 98.12 170 LEU A C 1
ATOM 1247 O O . LEU A 1 170 ? -7.038 -5.371 4.247 1.00 98.12 170 LEU A O 1
ATOM 1251 N N . CYS A 1 171 ? -6.137 -7.346 4.797 1.00 97.81 171 CYS A N 1
ATOM 1252 C CA . CYS A 1 171 ? -4.900 -6.810 5.359 1.00 97.81 171 CYS A CA 1
ATOM 1253 C C . CYS A 1 171 ? -4.037 -6.089 4.306 1.00 97.81 171 CYS A C 1
ATOM 1255 O O . CYS A 1 171 ? -3.449 -5.061 4.620 1.00 97.81 171 CYS A O 1
ATOM 1257 N N . ALA A 1 172 ? -3.965 -6.587 3.067 1.00 97.38 172 ALA A N 1
ATOM 1258 C CA . ALA A 1 172 ? -3.270 -5.889 1.981 1.00 97.38 172 ALA A CA 1
ATOM 1259 C C . ALA A 1 172 ? -3.988 -4.585 1.587 1.00 97.38 172 ALA A C 1
ATOM 1261 O O . ALA A 1 172 ? -3.341 -3.571 1.341 1.00 97.38 172 ALA A O 1
ATOM 1262 N N . ALA A 1 173 ? -5.324 -4.591 1.582 1.00 98.31 173 ALA A N 1
ATOM 1263 C CA . ALA A 1 173 ? -6.114 -3.390 1.334 1.00 98.31 173 ALA A CA 1
ATOM 1264 C C . ALA A 1 173 ? -5.976 -2.344 2.448 1.00 98.31 173 ALA A C 1
ATOM 1266 O O . ALA A 1 173 ? -5.928 -1.160 2.143 1.00 98.31 173 ALA A O 1
ATOM 1267 N N . VAL A 1 174 ? -5.865 -2.765 3.714 1.00 98.62 174 VAL A N 1
ATOM 1268 C CA . VAL A 1 174 ? -5.527 -1.874 4.838 1.00 98.62 174 VAL A CA 1
ATOM 1269 C C . VAL A 1 174 ? -4.224 -1.124 4.551 1.00 98.62 174 VAL A C 1
ATOM 1271 O O . VAL A 1 174 ? -4.231 0.103 4.589 1.00 98.62 174 VAL A O 1
ATOM 1274 N N . SER A 1 175 ? -3.157 -1.837 4.172 1.00 98.00 175 SER A N 1
ATOM 1275 C CA . SER A 1 175 ? -1.866 -1.210 3.863 1.00 98.00 175 SER A CA 1
ATOM 1276 C C . SER A 1 175 ? -1.958 -0.201 2.723 1.00 98.00 175 SER A C 1
ATOM 1278 O O . SER A 1 175 ? -1.468 0.917 2.857 1.00 98.00 175 SER A O 1
ATOM 1280 N N . LEU A 1 176 ? -2.640 -0.553 1.630 1.00 98.50 176 LEU A N 1
ATOM 1281 C CA . LEU A 1 176 ? -2.828 0.358 0.502 1.00 98.50 176 LEU A CA 1
ATOM 1282 C C . LEU A 1 176 ? -3.664 1.594 0.875 1.00 98.50 176 LEU A C 1
ATOM 1284 O O . LEU A 1 176 ? -3.326 2.708 0.482 1.00 98.50 176 LEU A O 1
ATOM 1288 N N . LEU A 1 177 ? -4.742 1.416 1.646 1.00 98.62 177 LEU A N 1
ATOM 1289 C CA . LEU A 1 177 ? -5.566 2.531 2.116 1.00 98.62 177 LEU A CA 1
ATOM 1290 C C . LEU A 1 177 ? -4.764 3.485 3.001 1.00 98.62 177 LEU A C 1
ATOM 1292 O O . LEU A 1 177 ? -4.943 4.690 2.857 1.00 98.62 177 LEU A O 1
ATOM 1296 N N . CYS A 1 178 ? -3.865 2.980 3.853 1.00 97.88 178 CYS A N 1
ATOM 1297 C CA . CYS A 1 178 ? -2.970 3.834 4.632 1.00 97.88 178 CYS A CA 1
ATOM 1298 C C . CYS A 1 178 ? -2.088 4.710 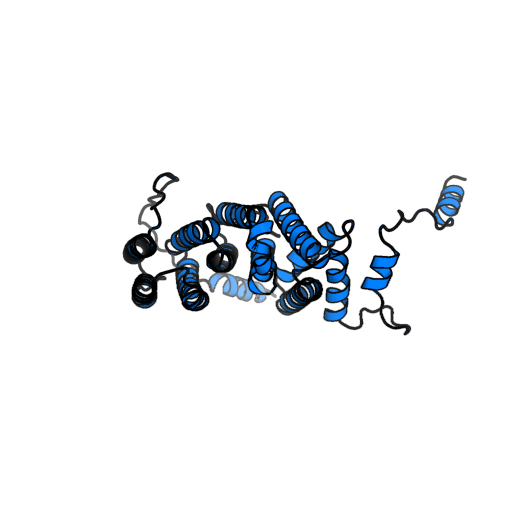3.734 1.00 97.88 178 CYS A C 1
ATOM 1300 O O . CYS A 1 178 ? -2.034 5.915 3.950 1.00 97.88 178 CYS A O 1
ATOM 1302 N N . GLN A 1 179 ? -1.496 4.160 2.670 1.00 97.00 179 GLN A N 1
ATOM 1303 C CA . GLN A 1 179 ? -0.687 4.969 1.745 1.00 97.00 179 GLN A CA 1
ATOM 1304 C C . GLN A 1 179 ? -1.502 6.075 1.062 1.00 97.00 179 GLN A C 1
ATOM 1306 O O . GLN A 1 179 ? -1.027 7.195 0.882 1.00 97.00 179 GLN A O 1
ATOM 1311 N N . LEU A 1 180 ? -2.765 5.792 0.735 1.00 97.75 180 LEU A N 1
ATOM 1312 C CA . LEU A 1 180 ? -3.673 6.766 0.127 1.00 97.75 180 LEU A CA 1
ATOM 1313 C C . LEU A 1 180 ? -4.121 7.877 1.096 1.00 97.75 180 LEU A C 1
ATOM 1315 O O . LEU A 1 180 ? -4.607 8.908 0.636 1.00 97.75 180 LEU A O 1
ATOM 1319 N N . ILE A 1 181 ? -3.956 7.714 2.415 1.00 96.75 181 ILE A N 1
ATOM 1320 C CA . ILE A 1 181 ? -4.242 8.777 3.399 1.00 96.75 181 ILE A CA 1
ATOM 1321 C C . ILE A 1 181 ? -3.246 9.935 3.270 1.00 96.75 181 ILE A C 1
ATOM 1323 O O . ILE A 1 181 ? -3.638 11.074 3.494 1.00 96.75 181 ILE A O 1
ATOM 1327 N N . SER A 1 182 ? -2.007 9.682 2.841 1.00 92.81 182 SER A N 1
ATOM 1328 C CA . SER A 1 182 ? -1.006 10.736 2.600 1.00 92.81 182 SER A CA 1
ATOM 1329 C C . SER A 1 182 ? -1.327 11.642 1.408 1.00 92.81 182 SER A C 1
ATOM 1331 O O . SER A 1 182 ? -0.659 12.653 1.215 1.00 92.81 182 SER A O 1
ATOM 1333 N N . CYS A 1 183 ? -2.303 11.269 0.579 1.00 94.00 183 CYS A N 1
ATOM 1334 C CA . CYS A 1 183 ? -2.666 12.013 -0.621 1.00 94.00 183 CYS A CA 1
ATOM 1335 C C . CYS A 1 183 ? -3.465 13.294 -0.292 1.00 94.00 183 CYS A C 1
ATOM 1337 O O . CYS A 1 183 ? -4.070 13.466 0.769 1.00 94.00 183 CYS A O 1
ATOM 1339 N N . ALA A 1 184 ? -3.560 14.201 -1.249 1.00 92.31 184 ALA A N 1
ATOM 1340 C CA . ALA A 1 184 ? -4.469 15.323 -1.254 1.00 92.31 184 ALA A CA 1
ATOM 1341 C C . ALA A 1 184 ? -5.941 14.872 -1.247 1.00 92.31 184 ALA A C 1
ATOM 1343 O O . ALA A 1 184 ? -6.343 13.809 -1.741 1.00 92.31 184 ALA A O 1
ATOM 1344 N N . LYS A 1 185 ? -6.798 15.736 -0.696 1.00 91.88 185 LYS A N 1
ATOM 1345 C CA . LYS A 1 185 ? -8.252 15.559 -0.766 1.00 91.88 185 LYS A CA 1
ATOM 1346 C C . LYS A 1 185 ? -8.714 15.624 -2.237 1.00 91.88 185 LYS A C 1
ATOM 1348 O O . LYS A 1 185 ? -8.180 16.429 -2.998 1.00 91.88 185 LYS A O 1
ATOM 1353 N N . PRO A 1 186 ? -9.724 14.828 -2.645 1.00 93.62 186 PRO A N 1
ATOM 1354 C CA . PRO A 1 186 ? -10.598 13.999 -1.807 1.00 93.62 186 PRO A CA 1
ATOM 1355 C C . PRO A 1 186 ? -10.108 12.557 -1.571 1.00 93.62 186 PRO A C 1
ATOM 1357 O O . PRO A 1 186 ? -10.790 11.808 -0.869 1.00 93.62 186 PRO A O 1
ATOM 1360 N N . VAL A 1 187 ? -8.967 12.149 -2.142 1.00 96.06 187 VAL A N 1
ATOM 1361 C CA . VAL A 1 187 ? -8.470 10.762 -2.064 1.00 96.06 187 VAL A CA 1
ATOM 1362 C C . VAL A 1 187 ? -8.208 10.366 -0.613 1.00 96.06 187 VAL A C 1
ATOM 1364 O O . VAL A 1 187 ? -8.753 9.358 -0.165 1.00 96.06 187 VAL A O 1
ATOM 1367 N N . SER A 1 188 ? -7.487 11.190 0.150 1.00 95.56 188 SER A N 1
ATOM 1368 C CA . SER A 1 188 ? -7.160 10.891 1.552 1.00 95.56 188 SER A CA 1
ATOM 1369 C C . SER A 1 188 ? -8.371 10.750 2.460 1.00 95.56 188 SER A C 1
ATOM 1371 O O . SER A 1 188 ? -8.498 9.746 3.156 1.00 95.56 188 SER A O 1
ATOM 1373 N N . SER A 1 189 ? -9.310 11.699 2.427 1.00 95.25 189 SER A N 1
ATOM 1374 C CA . SER A 1 189 ? -10.541 11.620 3.230 1.00 95.25 189 SER A CA 1
ATOM 1375 C C . SER A 1 189 ? -11.347 10.352 2.926 1.00 95.25 189 SER A C 1
ATOM 1377 O O . SER A 1 189 ? -11.850 9.681 3.825 1.00 95.25 189 SER A O 1
ATOM 1379 N N . SER A 1 190 ? -11.429 9.993 1.648 1.00 97.00 190 SER A N 1
ATOM 1380 C CA . SER A 1 190 ? -12.155 8.824 1.155 1.00 97.00 190 SER A CA 1
ATOM 1381 C C . SER A 1 190 ? -11.433 7.502 1.486 1.00 97.00 190 SER A C 1
ATOM 1383 O O . SER A 1 190 ? -12.078 6.494 1.805 1.00 97.00 190 SER A O 1
ATOM 1385 N N . ALA A 1 191 ? -10.096 7.503 1.481 1.00 98.06 191 ALA A N 1
ATOM 1386 C CA . ALA A 1 191 ? -9.262 6.390 1.930 1.00 98.06 191 ALA A CA 1
ATOM 1387 C C . ALA A 1 191 ? -9.388 6.168 3.443 1.00 98.06 191 ALA A C 1
ATOM 1389 O O . ALA A 1 191 ? -9.676 5.048 3.869 1.00 98.06 191 ALA A O 1
ATOM 1390 N N . LEU A 1 192 ? -9.295 7.238 4.238 1.00 97.94 192 LEU A N 1
ATOM 1391 C CA . LEU A 1 192 ? -9.472 7.197 5.689 1.00 97.94 192 LEU A CA 1
ATOM 1392 C C . LEU A 1 192 ? -10.857 6.662 6.064 1.00 97.94 192 LEU A C 1
ATOM 1394 O O . LEU A 1 192 ? -10.967 5.734 6.859 1.00 97.94 192 LEU A O 1
ATOM 1398 N N . GLN A 1 193 ? -11.922 7.151 5.424 1.00 97.44 193 GLN A N 1
ATOM 1399 C CA . GLN A 1 193 ? -13.278 6.643 5.651 1.00 97.44 193 GLN A CA 1
ATOM 1400 C C . GLN A 1 193 ? -13.396 5.135 5.347 1.00 97.44 193 GLN A C 1
ATOM 1402 O O . GLN A 1 193 ? -14.057 4.393 6.080 1.00 97.44 193 GLN A O 1
ATOM 1407 N N . SER A 1 194 ? -12.728 4.665 4.289 1.00 97.94 194 SER A N 1
ATOM 1408 C CA . SER A 1 194 ? -12.701 3.244 3.913 1.00 97.94 194 SER A CA 1
ATOM 1409 C C . SER A 1 194 ? -11.915 2.397 4.917 1.00 97.94 194 SER A C 1
ATOM 1411 O O . SER A 1 194 ? -12.350 1.300 5.271 1.00 97.94 194 SER A O 1
ATOM 1413 N N . LEU A 1 195 ? -10.796 2.915 5.427 1.00 98.38 195 LEU A N 1
ATOM 1414 C CA . LEU A 1 195 ? -9.996 2.262 6.459 1.00 98.38 195 LEU A CA 1
ATOM 1415 C C . LEU A 1 195 ? -10.773 2.156 7.780 1.00 98.38 195 LEU A C 1
ATOM 1417 O O . LEU A 1 195 ? -10.861 1.073 8.359 1.00 98.38 195 LEU A O 1
ATOM 1421 N N . LEU A 1 196 ? -11.448 3.232 8.196 1.00 97.62 196 LEU A N 1
ATOM 1422 C CA . LEU A 1 196 ? -12.336 3.238 9.364 1.00 97.62 196 LEU A CA 1
ATOM 1423 C C . LEU A 1 196 ? -13.496 2.236 9.211 1.00 97.62 196 LEU A C 1
ATOM 1425 O O . LEU A 1 196 ? -13.975 1.671 10.196 1.00 97.62 196 LEU A O 1
ATOM 1429 N N . ALA A 1 197 ? -13.965 1.965 7.988 1.00 96.62 197 ALA A N 1
ATOM 1430 C CA . ALA A 1 197 ? -14.936 0.897 7.745 1.00 96.62 197 ALA A CA 1
ATOM 1431 C C . ALA A 1 197 ? -14.340 -0.508 7.968 1.00 96.62 197 ALA A C 1
ATOM 1433 O O . ALA A 1 197 ? -15.029 -1.381 8.499 1.00 96.62 197 ALA A O 1
ATOM 1434 N N . LEU A 1 198 ? -13.061 -0.727 7.645 1.00 97.69 198 LEU A N 1
ATOM 1435 C CA . LEU A 1 198 ? -12.355 -1.981 7.943 1.00 97.69 198 LEU A CA 1
ATOM 1436 C C . LEU A 1 198 ? -12.053 -2.157 9.440 1.00 97.69 198 LEU A C 1
ATOM 1438 O O . LEU A 1 198 ? -11.961 -3.291 9.912 1.00 97.69 198 LEU A O 1
ATOM 1442 N N . MET A 1 199 ? -11.996 -1.074 10.215 1.00 96.81 199 MET A N 1
ATOM 1443 C CA . MET A 1 199 ? -11.800 -1.136 11.669 1.00 96.81 199 MET A CA 1
ATOM 1444 C C . MET A 1 199 ? -12.991 -1.733 12.430 1.00 96.81 199 MET A C 1
ATOM 1446 O O . MET A 1 199 ? -12.822 -2.159 13.564 1.00 96.81 199 MET A O 1
ATOM 1450 N N . VAL A 1 200 ? -14.169 -1.870 11.809 1.00 96.69 200 VAL A N 1
ATOM 1451 C CA . VAL A 1 200 ? -15.337 -2.602 12.357 1.00 96.69 200 VAL A CA 1
ATOM 1452 C C . VAL A 1 200 ? -15.577 -3.948 11.661 1.00 96.69 200 VAL A C 1
ATOM 1454 O O . VAL A 1 200 ? -16.663 -4.520 11.748 1.00 96.69 200 VAL A O 1
ATOM 1457 N N . ASN A 1 201 ? -14.577 -4.474 10.950 1.00 97.00 201 ASN A N 1
ATOM 1458 C CA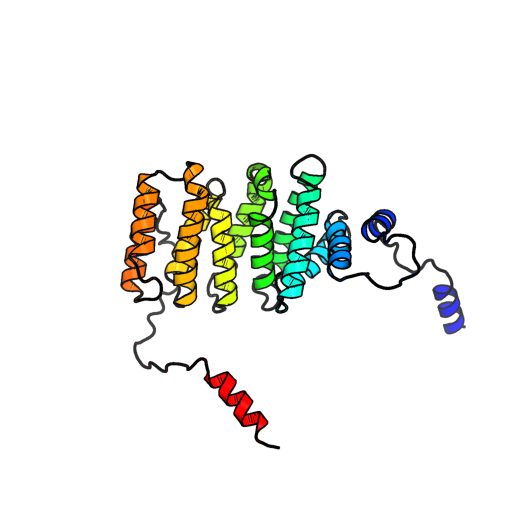 . ASN A 1 201 ? -14.696 -5.746 10.246 1.00 97.00 201 ASN A CA 1
ATOM 1459 C C . ASN A 1 201 ? -14.944 -6.919 11.217 1.00 97.00 201 ASN A C 1
ATOM 1461 O O . ASN A 1 201 ? -14.434 -6.953 12.336 1.00 97.00 201 ASN A O 1
ATOM 1465 N N . ARG A 1 202 ? -15.684 -7.938 10.765 1.00 95.56 202 ARG A N 1
ATOM 1466 C CA . ARG A 1 202 ? -15.953 -9.163 11.538 1.00 95.56 202 ARG A CA 1
ATOM 1467 C C . ARG A 1 202 ? -14.697 -9.926 11.971 1.00 95.56 202 ARG A C 1
ATOM 1469 O O . ARG A 1 202 ? -14.781 -10.751 12.873 1.00 95.56 202 ARG A O 1
ATOM 1476 N N . TYR A 1 203 ? -13.561 -9.697 11.313 1.00 97.44 203 TYR A N 1
ATOM 1477 C CA . TYR A 1 203 ? -12.287 -10.333 11.629 1.00 97.44 203 TYR A CA 1
ATOM 1478 C C . TYR A 1 203 ? -11.457 -9.458 12.585 1.00 97.44 203 TYR A C 1
ATOM 1480 O O . TYR A 1 203 ? -10.946 -8.422 12.154 1.00 97.44 203 TYR A O 1
ATOM 1488 N N . PRO A 1 204 ? -11.235 -9.874 13.851 1.00 97.81 204 PRO A N 1
ATOM 1489 C CA . PRO A 1 204 ? -10.446 -9.110 14.824 1.00 97.81 204 PRO A CA 1
ATOM 1490 C C . PRO A 1 204 ? -9.043 -8.737 14.334 1.00 97.81 204 PRO A C 1
ATOM 1492 O O . PRO A 1 204 ? -8.604 -7.611 14.540 1.00 97.81 204 PRO A O 1
ATOM 1495 N N . LYS A 1 205 ? -8.384 -9.644 13.601 1.00 98.06 205 LYS A N 1
ATOM 1496 C CA . LYS A 1 205 ? -7.062 -9.407 13.006 1.00 98.06 205 LYS A CA 1
ATOM 1497 C C . LYS A 1 205 ? -7.043 -8.208 12.051 1.00 98.06 205 LYS A C 1
ATOM 1499 O O . LYS A 1 205 ? -6.106 -7.422 12.095 1.00 98.06 205 LYS A O 1
ATOM 1504 N N . VAL A 1 206 ? -8.075 -8.057 11.216 1.00 98.38 206 VAL A N 1
ATOM 1505 C CA . VAL A 1 206 ? -8.181 -6.934 10.266 1.00 98.38 206 VAL A CA 1
ATOM 1506 C C . VAL A 1 206 ? -8.373 -5.625 11.023 1.00 98.38 206 VAL A C 1
ATOM 1508 O O . VAL A 1 206 ? -7.698 -4.649 10.720 1.00 98.38 206 VAL A O 1
ATOM 1511 N N . ARG A 1 207 ? -9.248 -5.619 12.037 1.00 98.38 207 ARG A N 1
ATOM 1512 C CA . ARG A 1 207 ? -9.518 -4.430 12.856 1.00 98.38 207 ARG A CA 1
ATOM 1513 C C . ARG A 1 207 ? -8.268 -3.931 13.573 1.00 98.38 207 ARG A C 1
ATOM 1515 O O . ARG A 1 207 ? -7.942 -2.754 13.479 1.00 98.38 207 ARG A O 1
ATOM 1522 N N . LYS A 1 208 ? -7.558 -4.847 14.238 1.00 98.25 208 LYS A N 1
ATOM 1523 C CA . LYS A 1 208 ? -6.309 -4.552 14.943 1.00 98.25 208 LYS A CA 1
ATOM 1524 C C . LYS A 1 208 ? -5.239 -4.010 13.997 1.00 98.25 208 LYS A C 1
ATOM 1526 O O . LYS A 1 208 ? -4.701 -2.944 14.258 1.00 98.25 208 LYS A O 1
ATOM 1531 N N . GLN A 1 209 ? -5.004 -4.685 12.870 1.00 98.38 209 GLN A N 1
ATOM 1532 C CA . GLN A 1 209 ? -4.018 -4.223 11.893 1.00 98.38 209 GLN A CA 1
ATOM 1533 C C . GLN A 1 209 ? -4.382 -2.846 11.314 1.00 98.38 209 GLN A C 1
ATOM 1535 O O . GLN A 1 209 ? -3.501 -2.014 11.134 1.00 98.38 209 GLN A O 1
ATOM 1540 N N . ALA A 1 210 ? -5.663 -2.594 11.027 1.00 98.50 210 ALA A N 1
ATOM 1541 C CA . ALA A 1 210 ? -6.115 -1.300 10.522 1.00 98.50 210 ALA A CA 1
ATOM 1542 C C . ALA A 1 210 ? -5.860 -0.167 11.523 1.00 98.50 210 ALA A C 1
ATOM 1544 O O . ALA A 1 210 ? -5.385 0.889 11.123 1.00 98.50 210 ALA A O 1
ATOM 1545 N N . ALA A 1 211 ? -6.113 -0.400 12.812 1.00 98.56 211 ALA A N 1
ATOM 1546 C CA . ALA A 1 211 ? -5.830 0.580 13.854 1.00 98.56 211 ALA A CA 1
ATOM 1547 C C . ALA A 1 211 ? -4.324 0.837 14.031 1.00 98.56 211 ALA A C 1
ATOM 1549 O O . ALA A 1 211 ? -3.899 1.988 14.068 1.00 98.56 211 ALA A O 1
ATOM 1550 N N . GLU A 1 212 ? -3.517 -0.227 14.092 1.00 98.31 212 GLU A N 1
ATOM 1551 C CA . GLU A 1 212 ? -2.057 -0.130 14.231 1.00 98.31 212 GLU A CA 1
ATOM 1552 C C . GLU A 1 212 ? -1.429 0.615 13.048 1.00 98.31 212 GLU A C 1
ATOM 1554 O O . GLU A 1 212 ? -0.600 1.503 13.236 1.00 98.31 212 GLU A O 1
ATOM 1559 N N . GLN A 1 213 ? -1.846 0.299 11.819 1.00 98.38 213 GLN A N 1
ATOM 1560 C CA . GLN A 1 213 ? -1.326 0.988 10.642 1.00 98.38 213 GLN A CA 1
ATOM 1561 C C . GLN A 1 213 ? -1.858 2.413 10.505 1.00 98.38 213 GLN A C 1
ATOM 1563 O O . GLN A 1 213 ? -1.110 3.268 10.042 1.00 98.38 213 GLN A O 1
ATOM 1568 N N . LEU A 1 214 ? -3.101 2.698 10.914 1.00 98.44 214 LEU A N 1
ATOM 1569 C CA . LEU A 1 214 ? -3.600 4.073 10.954 1.00 98.44 214 LEU A CA 1
ATOM 1570 C C . LEU A 1 214 ? -2.771 4.918 11.924 1.00 98.44 214 LEU A C 1
ATOM 1572 O O . LEU A 1 214 ? -2.381 6.019 11.566 1.00 98.44 214 LEU A O 1
ATOM 1576 N N . TYR A 1 215 ? -2.445 4.392 13.108 1.00 98.38 215 TYR A N 1
ATOM 1577 C CA . TYR A 1 215 ? -1.585 5.084 14.071 1.00 98.38 215 TYR A CA 1
ATOM 1578 C C . TYR A 1 215 ? -0.236 5.474 13.447 1.00 98.38 215 TYR A C 1
ATOM 1580 O O . TYR A 1 215 ? 0.132 6.645 13.456 1.00 98.38 215 TYR A O 1
ATOM 1588 N N . VAL A 1 216 ? 0.458 4.516 12.820 1.00 97.88 216 VAL A N 1
ATOM 1589 C CA . VAL A 1 216 ? 1.741 4.769 12.134 1.00 97.88 216 VAL A CA 1
ATOM 1590 C C . VAL A 1 216 ? 1.580 5.761 10.979 1.00 97.88 216 VAL A C 1
ATOM 1592 O O . VAL A 1 216 ? 2.432 6.624 10.763 1.00 97.88 216 VAL A O 1
ATOM 1595 N N . GLN A 1 217 ? 0.481 5.658 10.234 1.00 97.44 217 GLN A N 1
ATOM 1596 C CA . GLN A 1 217 ? 0.218 6.543 9.110 1.00 97.44 217 GLN A CA 1
ATOM 1597 C C . GLN A 1 217 ? -0.024 7.986 9.563 1.00 97.44 217 GLN A C 1
ATOM 1599 O O . GLN A 1 217 ? 0.486 8.902 8.925 1.00 97.44 217 GLN A O 1
ATOM 1604 N N . LEU A 1 218 ? -0.751 8.192 10.666 1.00 97.19 218 LEU A N 1
ATOM 1605 C CA . LEU A 1 218 ? -0.973 9.515 11.252 1.00 97.19 218 LEU A CA 1
ATOM 1606 C C . LEU A 1 218 ? 0.345 10.157 11.698 1.00 97.19 218 LEU A C 1
ATOM 1608 O O . LEU A 1 218 ? 0.582 11.308 11.351 1.00 97.19 218 LEU A O 1
ATOM 1612 N N . MET A 1 219 ? 1.245 9.384 12.316 1.00 96.75 219 MET A N 1
ATOM 1613 C CA . MET A 1 219 ? 2.595 9.864 12.653 1.00 96.75 219 MET A CA 1
ATOM 1614 C C . MET A 1 219 ? 3.389 10.284 11.416 1.00 96.75 219 MET A C 1
ATOM 1616 O O . MET A 1 219 ? 4.164 11.230 11.453 1.00 96.75 219 MET A O 1
ATOM 1620 N N . THR A 1 220 ? 3.198 9.581 10.297 1.00 93.69 220 THR A N 1
ATOM 1621 C CA . THR A 1 220 ? 3.898 9.892 9.043 1.00 93.69 220 THR A CA 1
ATOM 1622 C C . THR A 1 220 ? 3.408 11.206 8.424 1.00 93.69 220 THR A C 1
ATOM 1624 O O . THR A 1 220 ? 4.166 11.868 7.720 1.00 93.69 220 THR A O 1
ATOM 1627 N N . VAL A 1 221 ? 2.150 11.593 8.673 1.00 92.69 221 VAL A N 1
ATOM 1628 C CA . VAL A 1 221 ? 1.541 12.811 8.106 1.00 92.69 221 VAL A CA 1
ATOM 1629 C C . VAL A 1 221 ? 1.429 13.967 9.105 1.00 92.69 221 VAL A C 1
ATOM 1631 O O . VAL A 1 221 ? 0.932 15.027 8.731 1.00 92.69 221 VAL A O 1
ATOM 1634 N N . GLU A 1 222 ? 1.899 13.801 10.339 1.00 94.00 222 GLU A N 1
ATOM 1635 C CA . GLU A 1 222 ? 1.812 14.796 11.418 1.00 94.00 222 GLU A CA 1
ATOM 1636 C C . GLU A 1 222 ? 2.411 16.150 11.002 1.00 94.00 222 GLU A C 1
ATOM 1638 O O . GLU A 1 222 ? 1.734 17.175 11.049 1.00 94.00 222 GLU A O 1
ATOM 1643 N N . ASP A 1 223 ? 3.611 16.132 10.416 1.00 91.62 223 ASP A N 1
ATOM 1644 C CA . ASP A 1 223 ? 4.318 17.340 9.966 1.00 91.62 223 ASP A CA 1
ATOM 1645 C C . ASP A 1 223 ? 3.804 17.918 8.631 1.00 91.62 223 ASP A C 1
ATOM 1647 O O . ASP A 1 223 ? 4.297 18.939 8.147 1.00 91.62 223 ASP A O 1
ATOM 1651 N N . THR A 1 224 ? 2.825 17.274 7.986 1.00 90.06 224 THR A N 1
ATOM 1652 C CA . THR A 1 224 ? 2.338 17.700 6.659 1.00 90.06 224 THR A CA 1
ATOM 1653 C C . THR A 1 224 ? 1.263 18.785 6.729 1.00 90.06 224 THR A C 1
ATOM 1655 O O . THR A 1 224 ? 0.934 19.391 5.708 1.00 90.06 224 THR A O 1
ATOM 1658 N N . GLY A 1 225 ? 0.686 19.023 7.912 1.00 89.38 225 GLY A N 1
ATOM 1659 C CA . GLY A 1 225 ? -0.446 19.937 8.098 1.00 89.38 225 GLY A CA 1
ATOM 1660 C C . GLY A 1 225 ? -1.768 19.431 7.501 1.00 89.38 225 GLY A C 1
ATOM 1661 O O . GLY A 1 225 ? -2.706 20.212 7.342 1.00 89.38 225 GLY A O 1
ATOM 1662 N N . LEU A 1 226 ? -1.859 18.140 7.150 1.00 89.06 226 LEU A N 1
ATOM 1663 C CA . LEU A 1 226 ? -3.080 17.524 6.613 1.00 89.06 226 LEU A CA 1
ATOM 1664 C C . LEU A 1 226 ? -4.223 17.479 7.646 1.00 89.06 226 LEU A C 1
ATOM 1666 O O . LEU A 1 226 ? -5.398 17.566 7.276 1.00 89.06 226 LEU A O 1
ATOM 1670 N N . TYR A 1 227 ? -3.867 17.364 8.927 1.00 93.44 227 TYR A N 1
ATOM 1671 C CA . TYR A 1 227 ? -4.762 17.335 10.083 1.00 93.44 227 TYR A CA 1
ATOM 1672 C C . TYR A 1 227 ? -4.265 18.324 11.146 1.00 93.44 227 TYR A C 1
ATOM 1674 O O . TYR A 1 227 ? -3.075 18.630 11.182 1.00 93.44 227 TYR A O 1
ATOM 1682 N N . SER A 1 228 ? -5.163 18.842 11.991 1.00 95.06 228 SER A N 1
ATOM 1683 C CA . SER A 1 228 ? -4.760 19.713 13.104 1.00 95.06 228 SER A CA 1
ATOM 1684 C C . SER A 1 228 ? -4.133 18.901 14.241 1.00 95.06 228 SER A C 1
ATOM 1686 O O . SER A 1 228 ? -4.461 17.722 14.406 1.00 95.06 228 SER A O 1
ATOM 1688 N N . GLU A 1 229 ? -3.269 19.530 15.042 1.00 95.75 229 GLU A N 1
ATOM 1689 C CA . GLU A 1 229 ? -2.644 18.896 16.215 1.00 95.75 229 GLU A CA 1
ATOM 1690 C C . GLU A 1 229 ? -3.709 18.333 17.169 1.00 95.75 229 GLU A C 1
ATOM 1692 O O . GLU A 1 229 ? -3.611 17.194 17.617 1.00 95.75 229 GLU A O 1
ATOM 1697 N N . GLU A 1 230 ? -4.807 19.066 17.385 1.00 96.69 230 GLU A N 1
ATOM 1698 C CA . GLU A 1 230 ? -5.894 18.621 18.260 1.00 96.69 230 GLU A CA 1
ATOM 1699 C C . GLU A 1 230 ? -6.615 17.382 17.718 1.00 96.69 230 GLU A C 1
ATOM 1701 O O . GLU A 1 230 ? -7.043 16.524 18.494 1.00 96.69 230 GLU A O 1
ATOM 1706 N N . ALA A 1 231 ? -6.776 17.284 16.395 1.00 96.31 231 ALA A N 1
ATOM 1707 C CA . ALA A 1 231 ? -7.382 16.117 15.766 1.00 96.31 231 ALA A CA 1
ATOM 1708 C C . ALA A 1 231 ? -6.461 14.892 15.870 1.00 96.31 231 ALA A C 1
ATOM 1710 O O . ALA A 1 231 ? -6.932 13.784 16.137 1.00 96.31 231 ALA A O 1
ATOM 1711 N N . LEU A 1 232 ? -5.150 15.084 15.700 1.00 97.50 232 LEU A N 1
ATOM 1712 C CA . LEU A 1 232 ? -4.157 14.020 15.837 1.00 97.50 232 LEU A CA 1
ATOM 1713 C C . LEU A 1 232 ? -4.078 13.505 17.279 1.00 97.50 232 LEU A C 1
ATOM 1715 O O . LEU A 1 232 ? -4.196 12.298 17.488 1.00 97.50 232 LEU A O 1
ATOM 1719 N N . ASP A 1 233 ? -4.004 14.395 18.272 1.00 97.62 233 ASP A N 1
ATOM 1720 C CA . ASP A 1 233 ? -3.987 14.034 19.696 1.00 97.62 233 ASP A CA 1
ATOM 1721 C C . ASP A 1 233 ? -5.220 13.212 20.099 1.00 97.62 233 ASP A C 1
ATOM 1723 O O . ASP A 1 233 ? -5.112 12.168 20.754 1.00 97.62 233 ASP A O 1
ATOM 1727 N N . GLN A 1 234 ? -6.409 13.643 19.664 1.00 97.75 234 GLN A N 1
ATOM 1728 C CA . GLN A 1 234 ? -7.649 12.901 19.895 1.00 97.75 234 GLN A CA 1
ATOM 1729 C C . GLN A 1 234 ? -7.614 11.522 19.235 1.00 97.75 234 GLN A C 1
ATOM 1731 O O . GLN A 1 234 ? -7.972 10.522 19.864 1.00 97.75 234 GLN A O 1
ATOM 1736 N N . ALA A 1 235 ? -7.171 11.448 17.977 1.00 97.94 235 ALA A N 1
ATOM 1737 C CA . ALA A 1 235 ? -7.079 10.187 17.259 1.00 97.94 235 ALA A CA 1
ATOM 1738 C C . ALA A 1 235 ? -6.097 9.219 17.937 1.00 97.94 235 ALA A C 1
ATOM 1740 O O . ALA A 1 235 ? -6.428 8.043 18.098 1.00 97.94 235 ALA A O 1
ATOM 1741 N N . TYR A 1 236 ? -4.934 9.693 18.395 1.00 98.38 236 TYR A N 1
ATOM 1742 C CA . TYR A 1 236 ? -3.958 8.879 19.122 1.00 98.38 236 TYR A CA 1
ATOM 1743 C C . TYR A 1 236 ? -4.516 8.330 20.438 1.00 98.38 236 TYR A C 1
ATOM 1745 O O . TYR A 1 236 ? -4.322 7.144 20.727 1.00 98.38 236 TYR A O 1
ATOM 1753 N N . GLY A 1 237 ? -5.261 9.138 21.198 1.00 97.81 237 GLY A N 1
ATOM 1754 C CA . GLY A 1 237 ? -5.970 8.672 22.393 1.00 97.81 237 GLY A CA 1
ATOM 1755 C C . GLY A 1 237 ? -6.919 7.513 22.071 1.00 97.81 237 GLY A C 1
ATOM 1756 O O . GLY A 1 237 ? -6.784 6.416 22.612 1.00 97.81 237 GLY A O 1
ATOM 1757 N N . VAL A 1 238 ? -7.810 7.701 21.092 1.00 97.88 238 VAL A N 1
ATOM 1758 C CA . VAL A 1 238 ? -8.779 6.663 20.694 1.00 97.88 238 VAL A CA 1
ATOM 1759 C C . VAL A 1 238 ? -8.089 5.400 20.166 1.00 97.88 238 VAL A C 1
ATOM 1761 O O . VAL A 1 238 ? -8.499 4.282 20.485 1.00 97.88 238 VAL A O 1
ATOM 1764 N N . LEU A 1 239 ? -7.040 5.547 19.353 1.00 97.81 239 LEU A N 1
ATOM 1765 C CA . LEU A 1 239 ? -6.332 4.416 18.750 1.00 97.81 239 LEU A CA 1
ATOM 1766 C C . LEU A 1 239 ? -5.595 3.557 19.783 1.00 97.81 239 LEU A C 1
ATOM 1768 O O . LEU A 1 239 ? -5.486 2.349 19.571 1.00 97.81 239 LEU A O 1
ATOM 1772 N N . THR A 1 240 ? -5.133 4.147 20.887 1.00 97.44 240 THR A N 1
ATOM 1773 C CA . THR A 1 240 ? -4.344 3.454 21.919 1.00 97.44 240 THR A CA 1
ATOM 1774 C C . THR A 1 240 ? -5.187 2.896 23.068 1.00 97.44 240 THR A C 1
ATOM 1776 O O . THR A 1 240 ? -4.845 1.847 23.613 1.00 97.44 240 THR A O 1
ATOM 1779 N N . GLU A 1 241 ? -6.305 3.535 23.420 1.00 95.88 241 GLU A N 1
ATOM 1780 C CA . GLU A 1 241 ? -7.178 3.093 24.520 1.00 95.88 241 GLU A CA 1
ATOM 1781 C C . GLU A 1 241 ? -8.062 1.889 24.156 1.00 95.88 241 GLU A C 1
ATOM 1783 O O . GLU A 1 241 ? -8.457 1.098 25.019 1.00 95.88 241 GLU A O 1
ATOM 1788 N N . ILE A 1 242 ? -8.399 1.739 22.875 1.00 95.81 242 ILE A N 1
ATOM 1789 C CA . ILE A 1 242 ? -9.379 0.756 22.415 1.00 95.81 242 ILE A CA 1
ATOM 1790 C C . ILE A 1 242 ? -8.706 -0.572 22.063 1.00 95.81 242 ILE A C 1
ATOM 1792 O O . ILE A 1 242 ? -7.821 -0.657 21.216 1.00 95.81 242 ILE A O 1
ATOM 1796 N N . ALA A 1 243 ? -9.212 -1.665 22.640 1.00 96.31 243 ALA A N 1
ATOM 1797 C CA . ALA A 1 243 ? -8.891 -3.013 22.179 1.00 96.31 243 ALA A CA 1
ATOM 1798 C C . ALA A 1 243 ? -9.605 -3.298 20.842 1.00 96.31 243 ALA A C 1
ATOM 1800 O O . ALA A 1 243 ? -10.750 -3.760 20.818 1.00 96.31 243 ALA A O 1
ATOM 1801 N N . TRP A 1 244 ? -8.942 -3.009 19.718 1.00 97.31 244 TRP A N 1
ATOM 1802 C CA . TRP A 1 244 ? -9.504 -3.127 18.361 1.00 97.31 244 TRP A CA 1
ATOM 1803 C C . TRP A 1 244 ? -9.848 -4.562 17.932 1.00 97.31 244 TRP A C 1
ATOM 1805 O O . TRP A 1 244 ? -10.677 -4.773 17.046 1.00 97.31 244 TRP A O 1
ATOM 1815 N N . ASP A 1 245 ? -9.274 -5.569 18.587 1.00 97.00 245 ASP A N 1
ATOM 1816 C CA . ASP A 1 245 ? -9.638 -6.981 18.457 1.00 97.00 245 ASP A CA 1
ATOM 1817 C C . ASP A 1 245 ? -10.748 -7.428 19.435 1.00 97.00 245 ASP A C 1
ATOM 1819 O O . ASP A 1 245 ? -11.241 -8.554 19.330 1.00 97.00 245 ASP A O 1
ATOM 1823 N N . GLY A 1 246 ? -11.208 -6.537 20.317 1.00 95.56 246 GLY A N 1
ATOM 1824 C CA . GLY A 1 246 ? -12.238 -6.766 21.330 1.00 95.56 246 GLY A CA 1
ATOM 1825 C C . GLY A 1 246 ? -13.692 -6.677 20.826 1.00 95.56 246 GLY A C 1
ATOM 1826 O O . GLY A 1 246 ? -13.963 -6.832 19.629 1.00 95.56 246 GLY A O 1
ATOM 1827 N N . PRO A 1 247 ? -14.674 -6.459 21.723 1.00 95.31 247 PRO A N 1
ATOM 1828 C CA . PRO A 1 247 ? -16.096 -6.390 21.372 1.00 95.31 247 PRO A CA 1
ATOM 1829 C C . PRO A 1 247 ? -16.413 -5.345 20.288 1.00 95.31 247 PRO A C 1
ATOM 1831 O O . PRO A 1 247 ? -15.832 -4.267 20.258 1.00 95.31 247 PRO A O 1
ATOM 1834 N N . LEU A 1 248 ? -17.356 -5.637 19.385 1.00 94.19 248 LEU A N 1
ATOM 1835 C CA . LEU A 1 248 ? -17.686 -4.717 18.282 1.00 94.19 248 LEU A CA 1
ATOM 1836 C C . LEU A 1 248 ? -18.346 -3.414 18.748 1.00 94.19 248 LEU A C 1
ATOM 1838 O O . LEU A 1 248 ? -18.197 -2.401 18.077 1.00 94.19 248 LEU A O 1
ATOM 1842 N N . GLU A 1 249 ? -19.052 -3.422 19.876 1.00 94.12 249 GLU A N 1
ATOM 1843 C CA . GLU A 1 249 ? -19.761 -2.235 20.368 1.00 94.12 249 GLU A CA 1
ATOM 1844 C C . GLU A 1 249 ? -18.798 -1.115 20.791 1.00 94.12 249 GLU A C 1
ATOM 1846 O O . GLU A 1 249 ? -18.987 0.036 20.398 1.00 94.12 249 GLU A O 1
ATOM 1851 N N . SER A 1 250 ? -17.702 -1.446 21.488 1.00 94.19 250 SER A N 1
ATOM 1852 C CA . SER A 1 250 ? -16.660 -0.463 21.822 1.00 94.19 250 SER A CA 1
ATOM 1853 C C . SER A 1 250 ? -15.961 0.063 20.569 1.00 94.19 250 SER A C 1
ATOM 1855 O O . SER A 1 250 ? -15.759 1.265 20.429 1.00 94.19 250 SER A O 1
ATOM 1857 N N . VAL A 1 251 ? -15.666 -0.823 19.616 1.00 96.50 251 VAL A N 1
ATOM 1858 C CA . VAL A 1 251 ? -15.015 -0.469 18.348 1.00 96.50 251 VAL A CA 1
ATOM 1859 C C . VAL A 1 251 ? -15.897 0.429 17.470 1.00 96.50 251 VAL A C 1
ATOM 1861 O O . VAL A 1 251 ? -15.393 1.367 16.858 1.00 96.50 251 VAL A O 1
ATOM 1864 N N . LYS A 1 252 ? -17.214 0.192 17.408 1.00 96.44 252 LYS A N 1
ATOM 1865 C CA . LYS A 1 252 ? -18.153 1.062 16.675 1.00 96.44 252 LYS A CA 1
ATOM 1866 C C . LYS A 1 252 ? -18.234 2.458 17.294 1.00 96.44 252 LYS A C 1
ATOM 1868 O O . LYS A 1 252 ? -18.236 3.435 16.551 1.00 96.44 252 LYS A O 1
ATOM 1873 N N . SER A 1 253 ? -18.269 2.544 18.626 1.00 95.69 253 SER A N 1
ATOM 1874 C CA . SER A 1 253 ? -18.231 3.824 19.344 1.00 95.69 253 SER A CA 1
ATOM 1875 C C . SER A 1 253 ? -16.934 4.588 19.049 1.00 95.69 253 SER A C 1
ATOM 1877 O O . SER A 1 253 ? -16.976 5.746 18.642 1.00 95.69 253 SER A O 1
ATOM 1879 N N . ALA A 1 254 ? -15.785 3.910 19.127 1.00 96.19 254 ALA A N 1
ATOM 1880 C CA . ALA A 1 254 ? -14.480 4.482 18.795 1.00 96.19 254 ALA A CA 1
ATOM 1881 C C . ALA A 1 254 ? -14.388 4.950 17.332 1.00 96.19 254 ALA A C 1
ATOM 1883 O O . ALA A 1 254 ? -13.899 6.040 17.049 1.00 96.19 254 ALA A O 1
ATOM 1884 N N . LYS A 1 255 ? -14.921 4.165 16.388 1.00 96.69 255 LYS A N 1
AT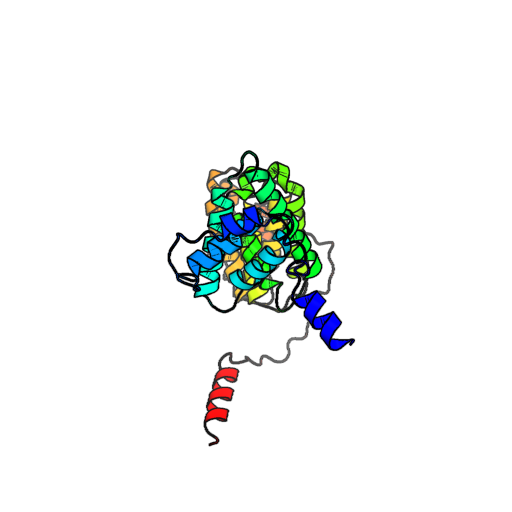OM 1885 C CA . LYS A 1 255 ? -15.016 4.563 14.977 1.00 96.69 255 LYS A CA 1
ATOM 1886 C C . LYS A 1 255 ? -15.825 5.853 14.806 1.00 96.69 255 LYS A C 1
ATOM 1888 O O . LYS A 1 255 ? -15.437 6.697 14.005 1.00 96.69 255 LYS A O 1
ATOM 1893 N N . ALA A 1 256 ? -16.947 6.000 15.514 1.00 95.94 256 ALA A N 1
ATOM 1894 C CA . ALA A 1 256 ? -17.768 7.207 15.438 1.00 95.94 256 ALA A CA 1
ATOM 1895 C C . ALA A 1 256 ? -17.009 8.444 15.944 1.00 95.94 256 ALA A C 1
ATOM 1897 O O . ALA A 1 256 ? -17.086 9.494 15.312 1.00 95.94 256 ALA A O 1
ATOM 1898 N N . GLN A 1 257 ? -16.220 8.295 17.014 1.00 96.56 257 GLN A N 1
ATOM 1899 C CA . GLN A 1 257 ? -15.333 9.355 17.502 1.00 96.56 257 GLN A CA 1
ATOM 1900 C C . GLN A 1 257 ? -14.292 9.736 16.444 1.00 96.56 257 GLN A C 1
ATOM 1902 O O . GLN A 1 257 ? -14.190 10.905 16.104 1.00 96.56 257 GLN A O 1
ATOM 1907 N N . LEU A 1 258 ? -13.606 8.762 15.832 1.00 97.19 258 LEU A N 1
ATOM 1908 C CA . LEU A 1 258 ? -12.628 9.036 14.769 1.00 97.19 258 LEU A CA 1
ATOM 1909 C C . LEU A 1 258 ? -13.258 9.727 13.549 1.00 97.19 258 LEU A C 1
ATOM 1911 O O . LEU A 1 258 ? -12.663 10.641 12.987 1.00 97.19 258 LEU A O 1
ATOM 1915 N N . LEU A 1 259 ? -14.470 9.331 13.139 1.00 96.38 259 LEU A N 1
ATOM 1916 C CA . LEU A 1 259 ? -15.190 10.021 12.061 1.00 96.38 259 LEU A CA 1
ATOM 1917 C C . LEU A 1 259 ? -15.449 11.493 12.409 1.00 96.38 259 LEU A C 1
ATOM 1919 O O . LEU A 1 259 ? -15.249 12.355 11.557 1.00 96.38 259 LEU A O 1
ATOM 1923 N N . GLN A 1 260 ? -15.850 11.775 13.652 1.00 96.00 260 GLN A N 1
ATOM 1924 C CA . GLN A 1 260 ? -16.053 13.137 14.137 1.00 96.00 260 GLN A CA 1
ATOM 1925 C C . GLN A 1 260 ? -14.738 13.927 14.183 1.00 96.00 260 GLN A C 1
ATOM 1927 O O . GLN A 1 260 ? -14.701 15.049 13.687 1.00 96.00 260 GLN A O 1
ATOM 1932 N N . THR A 1 261 ? -13.668 13.338 14.725 1.00 96.38 261 THR A N 1
ATOM 1933 C CA . THR A 1 261 ? -12.334 13.950 14.835 1.00 96.38 261 THR A CA 1
ATOM 1934 C C . THR A 1 261 ? -11.788 14.398 13.480 1.00 96.38 261 THR A C 1
ATOM 1936 O O . THR A 1 261 ? -11.185 15.461 13.382 1.00 96.38 261 THR A O 1
ATOM 1939 N N . PHE A 1 262 ? -12.032 13.624 12.421 1.00 95.12 262 PHE A N 1
ATOM 1940 C CA . PHE A 1 262 ? -11.566 13.941 11.067 1.00 95.12 262 PHE A CA 1
ATOM 1941 C C . PHE A 1 262 ? -12.613 14.636 10.184 1.00 95.12 262 PHE A C 1
ATOM 1943 O O . PHE A 1 262 ? -12.402 14.751 8.975 1.00 95.12 262 PHE A O 1
ATOM 1950 N N . GLU A 1 263 ? -13.739 15.070 10.763 1.00 93.38 263 GLU A N 1
ATOM 1951 C CA . GLU A 1 263 ? -14.843 15.738 10.058 1.00 93.38 263 GLU A CA 1
ATOM 1952 C C . GLU A 1 263 ? -15.360 14.940 8.842 1.00 93.38 263 GLU A C 1
ATOM 1954 O O . GLU A 1 263 ? -15.771 15.490 7.817 1.00 93.38 263 GLU A O 1
ATOM 1959 N N . LEU A 1 264 ? -15.324 13.610 8.936 1.00 90.69 264 LEU A N 1
ATOM 1960 C CA . LEU A 1 264 ? -15.779 12.712 7.883 1.00 90.69 264 LEU A CA 1
ATOM 1961 C C . LEU A 1 264 ? -17.274 12.442 8.040 1.00 90.69 264 LEU A C 1
ATOM 1963 O O . LEU A 1 264 ? -17.752 12.094 9.120 1.00 90.69 264 LEU A O 1
ATOM 1967 N N . THR A 1 265 ? -18.025 12.527 6.943 1.00 79.50 265 THR A N 1
ATOM 1968 C CA . THR A 1 265 ? -19.437 12.140 6.947 1.00 79.50 265 THR A CA 1
ATOM 1969 C C . THR A 1 265 ? -19.565 10.639 7.215 1.00 79.50 265 THR A C 1
ATOM 1971 O O . THR A 1 265 ? -18.849 9.812 6.647 1.00 79.50 265 THR A O 1
ATOM 1974 N N . SER A 1 266 ? -20.481 10.236 8.091 1.00 60.59 266 SER A N 1
ATOM 1975 C CA . SER A 1 266 ? -20.915 8.844 8.167 1.00 60.59 266 SER A CA 1
ATOM 1976 C C . SER A 1 266 ? -21.735 8.544 6.913 1.00 60.59 266 SER A C 1
ATOM 1978 O O . SER A 1 266 ? -22.853 9.033 6.778 1.00 60.59 266 SER A O 1
ATOM 1980 N N . ASN A 1 267 ? -21.187 7.766 5.973 1.00 49.91 267 ASN A N 1
ATOM 1981 C CA . ASN A 1 267 ? -21.973 7.237 4.856 1.00 49.91 267 ASN A CA 1
ATOM 1982 C C . ASN A 1 267 ? -23.003 6.242 5.416 1.00 49.91 267 ASN A C 1
ATOM 1984 O O . ASN A 1 267 ? -22.724 5.047 5.504 1.00 49.91 267 ASN A O 1
ATOM 1988 N N . GLU A 1 268 ? -24.174 6.733 5.820 1.00 40.47 268 GLU A N 1
ATOM 1989 C CA . GLU A 1 268 ? -25.347 5.895 6.095 1.00 40.47 268 GLU A CA 1
ATOM 1990 C C . GLU A 1 268 ? -26.103 5.508 4.805 1.00 40.47 268 GLU A C 1
ATOM 1992 O O . GLU A 1 268 ? -26.916 4.587 4.822 1.00 40.47 268 GLU A O 1
ATOM 1997 N N . ASP A 1 269 ? -25.754 6.079 3.646 1.00 32.56 269 ASP A N 1
ATOM 1998 C CA . ASP A 1 269 ? -26.380 5.766 2.349 1.00 32.56 269 ASP A CA 1
ATOM 1999 C C . ASP A 1 269 ? -25.728 4.571 1.637 1.00 32.56 269 ASP A C 1
ATOM 2001 O O . ASP A 1 269 ? -25.249 4.629 0.503 1.00 32.56 269 ASP A O 1
ATOM 2005 N N . GLY A 1 270 ? -25.709 3.448 2.345 1.00 32.41 270 GLY A N 1
ATOM 2006 C CA . GLY A 1 270 ? -25.214 2.168 1.861 1.00 32.41 270 GLY A CA 1
ATOM 2007 C C . GLY A 1 270 ? -25.796 1.019 2.665 1.00 32.41 270 GLY A C 1
ATOM 2008 O O . GLY A 1 270 ? -25.047 0.151 3.109 1.00 32.41 270 GLY A O 1
ATOM 2009 N N . ALA A 1 271 ? -27.117 1.027 2.877 1.00 32.72 271 ALA A N 1
ATOM 2010 C CA . ALA A 1 271 ? -27.865 -0.110 3.400 1.00 32.72 271 ALA A CA 1
ATOM 2011 C C . ALA A 1 271 ? -27.571 -1.358 2.551 1.00 32.72 271 ALA A C 1
ATOM 2013 O O . ALA A 1 271 ? -28.189 -1.622 1.524 1.00 32.72 271 ALA A O 1
ATOM 2014 N N . SER A 1 272 ? -26.575 -2.117 2.986 1.00 29.98 272 SER A N 1
ATOM 2015 C CA . SER A 1 272 ? -26.288 -3.467 2.539 1.00 29.98 272 SER A CA 1
ATOM 2016 C C . SER A 1 272 ? -26.181 -4.304 3.803 1.00 29.98 272 SER A C 1
ATOM 2018 O O . SER A 1 272 ? -25.155 -4.323 4.474 1.00 29.98 272 SER A O 1
ATOM 2020 N N . ASP A 1 273 ? -27.328 -4.887 4.151 1.00 28.30 273 ASP A N 1
ATOM 2021 C CA . ASP A 1 273 ? -27.542 -5.959 5.117 1.00 28.30 273 ASP A CA 1
ATOM 2022 C C . ASP A 1 273 ? -26.565 -6.004 6.296 1.00 28.30 273 ASP A C 1
ATOM 2024 O O . ASP A 1 273 ? -25.571 -6.737 6.312 1.00 28.30 273 ASP A O 1
ATOM 2028 N N . VAL A 1 274 ? -26.956 -5.318 7.370 1.00 35.94 274 VAL A N 1
ATOM 2029 C CA . VAL A 1 274 ? -26.635 -5.786 8.717 1.00 35.94 274 VAL A CA 1
ATOM 2030 C C . VAL A 1 274 ? -27.329 -7.138 8.882 1.00 35.94 274 VAL A C 1
ATOM 2032 O O . VAL A 1 274 ? -28.470 -7.226 9.326 1.00 35.94 274 VAL A O 1
ATOM 2035 N N . GLN A 1 275 ? -26.642 -8.213 8.492 1.00 35.09 275 GLN A N 1
ATOM 2036 C CA . GLN A 1 275 ? -27.013 -9.562 8.892 1.00 35.09 275 GLN A CA 1
ATOM 2037 C C . GLN A 1 275 ? -26.845 -9.660 10.411 1.00 35.09 275 GLN A C 1
ATOM 2039 O O . GLN A 1 275 ? -25.777 -9.994 10.923 1.00 35.09 275 GLN A O 1
ATOM 2044 N N . GLN A 1 276 ? -27.930 -9.377 11.132 1.00 33.22 276 GLN A N 1
ATOM 2045 C CA . GLN A 1 276 ? -28.230 -10.077 12.372 1.00 33.22 276 GLN A CA 1
ATOM 2046 C C . GLN A 1 276 ? -28.359 -11.559 12.016 1.00 33.22 276 GLN A C 1
ATOM 2048 O O . GLN A 1 276 ? -29.397 -12.014 11.544 1.00 33.22 276 GLN A O 1
ATOM 2053 N N . LEU A 1 277 ? -27.270 -12.303 12.188 1.00 31.09 277 LEU A N 1
ATOM 2054 C CA . LEU A 1 277 ? -27.345 -13.747 12.312 1.00 31.09 277 LEU A CA 1
ATOM 2055 C C . LEU A 1 277 ? -27.270 -14.096 13.792 1.00 31.09 277 LEU A C 1
ATOM 2057 O O . LEU A 1 277 ? -26.368 -13.683 14.519 1.00 31.09 277 LEU A O 1
ATOM 2061 N N . ASP A 1 278 ? -28.315 -14.813 14.165 1.00 25.98 278 ASP A N 1
ATOM 2062 C CA . ASP A 1 278 ? -28.693 -15.363 15.448 1.00 25.98 278 ASP A CA 1
ATOM 2063 C C . ASP A 1 278 ? -27.523 -15.878 16.305 1.00 25.98 278 ASP A C 1
ATOM 2065 O O . ASP A 1 278 ? -26.597 -16.554 15.845 1.00 25.98 278 ASP A O 1
ATOM 2069 N N . VAL A 1 279 ? -27.606 -15.563 17.595 1.00 37.28 279 VAL A N 1
ATOM 2070 C CA . VAL A 1 279 ? -26.685 -15.986 18.647 1.00 37.28 279 VAL A CA 1
ATOM 2071 C C . VAL A 1 279 ? -27.016 -17.436 19.002 1.00 37.28 279 VAL A C 1
ATOM 2073 O O . VAL A 1 279 ? -27.678 -17.709 19.996 1.00 37.28 279 VAL A O 1
ATOM 2076 N N . SER A 1 280 ? -26.555 -18.399 18.200 1.00 35.88 280 SER A N 1
ATOM 2077 C CA . SER A 1 280 ? -26.508 -19.807 18.623 1.00 35.88 280 SER A CA 1
ATOM 2078 C C . SER A 1 280 ? -25.506 -20.652 17.818 1.00 35.88 280 SER A C 1
ATOM 2080 O O . SER A 1 280 ? -25.823 -21.292 16.823 1.00 35.88 280 SER A O 1
ATOM 2082 N N . SER A 1 281 ? -24.250 -20.660 18.277 1.00 32.69 281 SER A N 1
ATOM 2083 C CA . SER A 1 281 ? -23.309 -21.805 18.315 1.00 32.69 281 SER A CA 1
ATOM 2084 C C . SER A 1 281 ? -21.859 -21.337 18.171 1.00 32.69 281 SER A C 1
ATOM 2086 O O . SER A 1 281 ? -21.247 -21.315 17.105 1.00 32.69 281 SER A O 1
ATOM 2088 N N . THR A 1 282 ? -21.260 -20.992 19.304 1.00 36.84 282 THR A N 1
ATOM 2089 C CA . THR A 1 282 ? -19.816 -20.826 19.437 1.00 36.84 282 THR A CA 1
ATOM 2090 C C . THR A 1 282 ? -19.146 -22.191 19.260 1.00 36.84 282 THR A C 1
ATOM 2092 O O . THR A 1 282 ? -18.957 -22.937 20.218 1.00 36.84 282 THR A O 1
ATOM 2095 N N . LYS A 1 283 ? -18.763 -22.542 18.030 1.00 37.03 283 LYS A N 1
ATOM 2096 C CA . LYS A 1 283 ? -17.690 -23.514 17.799 1.00 37.03 283 LYS A CA 1
ATOM 2097 C C . LYS A 1 283 ? -16.424 -22.722 17.500 1.00 37.03 283 LYS A C 1
ATOM 2099 O O . LYS A 1 283 ? -16.263 -22.188 16.409 1.00 37.03 283 LYS A O 1
ATOM 2104 N N . ARG A 1 284 ? -15.539 -22.629 18.499 1.00 37.78 284 ARG A N 1
ATOM 2105 C CA . ARG A 1 284 ? -14.131 -22.262 18.300 1.00 37.78 284 ARG A CA 1
ATOM 2106 C C . ARG A 1 284 ? -13.565 -23.232 17.262 1.00 37.78 284 ARG A C 1
ATOM 2108 O O . ARG A 1 284 ? -13.347 -24.400 17.573 1.00 37.78 284 ARG A O 1
ATOM 2115 N N . THR A 1 285 ? -13.390 -22.780 16.029 1.00 42.56 285 THR A N 1
ATOM 2116 C CA . THR A 1 285 ? -12.530 -23.464 15.068 1.00 42.56 285 THR A CA 1
ATOM 2117 C C . THR A 1 285 ? -11.102 -23.259 15.539 1.00 42.56 285 THR A C 1
ATOM 2119 O O . THR A 1 285 ? -10.570 -22.156 15.460 1.00 42.56 285 THR A O 1
ATOM 2122 N N . ASP A 1 286 ? -10.544 -24.317 16.116 1.00 56.88 286 ASP A N 1
ATOM 2123 C CA . ASP A 1 286 ? -9.130 -24.439 16.435 1.00 56.88 286 ASP A CA 1
ATOM 2124 C C . ASP A 1 286 ? -8.326 -24.339 15.130 1.00 56.88 286 ASP A C 1
ATOM 2126 O O . ASP A 1 286 ? -8.443 -25.193 14.248 1.00 56.88 286 ASP A O 1
ATOM 2130 N N . GLU A 1 287 ? -7.544 -23.268 14.985 1.00 51.88 287 GLU A N 1
ATOM 2131 C CA . GLU A 1 287 ? -6.679 -23.013 13.825 1.00 51.88 287 GLU A CA 1
ATOM 2132 C C . GLU A 1 287 ? -5.608 -24.105 13.647 1.00 51.88 287 GLU A C 1
ATOM 2134 O O . GLU A 1 287 ? -5.031 -24.235 12.568 1.00 51.88 287 GLU A O 1
ATOM 2139 N N . ASN A 1 288 ? -5.396 -24.954 14.659 1.00 50.50 288 ASN A N 1
ATOM 2140 C CA . ASN A 1 288 ? -4.481 -26.086 14.599 1.00 50.50 288 ASN A CA 1
ATOM 2141 C C . ASN A 1 288 ? -5.132 -27.386 14.081 1.00 50.50 288 ASN A C 1
ATOM 2143 O O . ASN A 1 288 ? -4.448 -28.396 13.898 1.00 50.50 288 ASN A O 1
ATOM 2147 N N . ALA A 1 289 ? -6.442 -27.383 13.803 1.00 58.81 289 ALA A N 1
ATOM 2148 C CA . ALA A 1 289 ? -7.162 -28.572 13.348 1.00 58.81 289 ALA A CA 1
ATOM 2149 C C . ALA A 1 289 ? -6.735 -29.040 11.942 1.00 58.81 289 ALA A C 1
ATOM 2151 O O . ALA A 1 289 ? -6.733 -30.242 11.677 1.00 58.81 289 ALA A O 1
ATOM 2152 N N . SER A 1 290 ? -6.330 -28.126 11.049 1.00 56.41 290 SER A N 1
ATOM 2153 C CA . SER A 1 290 ? -5.839 -28.512 9.715 1.00 56.41 290 SER A CA 1
ATOM 2154 C C . SER A 1 290 ? -4.427 -29.108 9.762 1.00 56.41 290 SER A C 1
ATOM 2156 O O . SER A 1 290 ? -4.129 -30.024 8.999 1.00 56.41 290 SER A O 1
ATOM 2158 N N . TYR A 1 291 ? -3.586 -28.671 10.705 1.00 55.41 291 TYR A N 1
ATOM 2159 C CA . TYR A 1 291 ? -2.252 -29.236 10.916 1.00 55.41 291 TYR A CA 1
ATOM 2160 C C . TYR A 1 291 ? -2.314 -30.628 11.556 1.00 55.41 291 TYR A C 1
ATOM 2162 O O . TYR A 1 291 ? -1.596 -31.531 11.133 1.00 55.41 291 TYR A O 1
ATOM 2170 N N . GLN A 1 292 ? -3.229 -30.848 12.506 1.00 59.62 292 GLN A N 1
ATOM 2171 C CA . GLN A 1 292 ? -3.469 -32.173 13.096 1.00 59.62 292 GLN A CA 1
ATOM 2172 C C . GLN A 1 292 ? -3.997 -33.191 12.071 1.00 59.62 292 GLN A C 1
ATOM 2174 O O . GLN A 1 292 ? -3.644 -34.368 12.129 1.00 59.62 292 GLN A O 1
ATOM 2179 N N . ALA A 1 293 ? -4.798 -32.751 11.094 1.00 67.19 293 ALA A N 1
ATOM 2180 C CA . ALA A 1 293 ? -5.271 -33.618 10.014 1.00 67.19 293 ALA A CA 1
ATOM 2181 C C . ALA A 1 293 ? -4.124 -34.110 9.110 1.00 67.19 293 ALA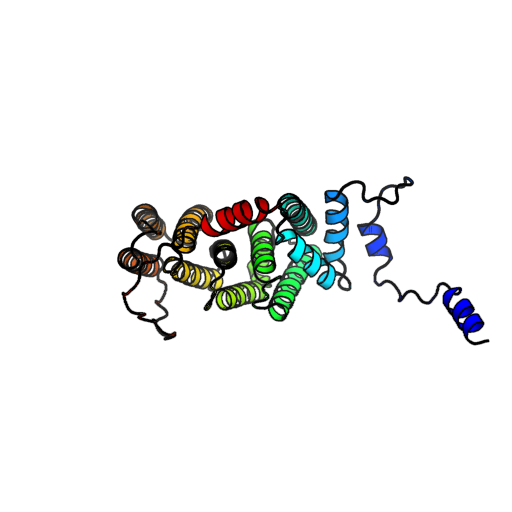 A C 1
ATOM 2183 O O . ALA A 1 293 ? -4.096 -35.282 8.747 1.00 67.19 293 ALA A O 1
ATOM 2184 N N . LEU A 1 294 ? -3.139 -33.253 8.816 1.00 56.84 294 LEU A N 1
ATOM 2185 C CA . LEU A 1 294 ? -1.974 -33.611 7.995 1.00 56.84 294 LEU A CA 1
ATOM 2186 C C . LEU A 1 294 ? -0.999 -34.556 8.718 1.00 56.84 294 LEU A C 1
ATOM 2188 O O . LEU A 1 294 ? -0.392 -35.417 8.086 1.00 56.84 294 LEU A O 1
ATOM 2192 N N . ILE A 1 295 ? -0.877 -34.438 10.043 1.00 60.59 295 ILE A N 1
ATOM 2193 C CA . ILE A 1 295 ? -0.046 -35.339 10.862 1.00 60.59 295 ILE A CA 1
ATOM 2194 C C . ILE A 1 295 ? -0.694 -36.733 10.977 1.00 60.59 295 ILE A C 1
ATOM 2196 O O . ILE A 1 295 ? -0.003 -37.755 10.946 1.00 60.59 295 ILE A O 1
ATOM 2200 N N . ASN A 1 296 ? -2.026 -36.790 11.050 1.00 58.62 296 ASN A N 1
ATOM 2201 C CA . ASN A 1 296 ? -2.768 -38.051 11.132 1.00 58.62 296 ASN A CA 1
ATOM 2202 C C . ASN A 1 296 ? -2.862 -38.800 9.789 1.00 58.62 296 ASN A C 1
ATOM 2204 O O . ASN A 1 296 ? -2.929 -40.028 9.793 1.00 58.62 296 ASN A O 1
ATOM 2208 N N . ASP A 1 297 ? -2.819 -38.107 8.645 1.00 57.62 297 ASP A N 1
ATOM 2209 C CA . ASP A 1 297 ? -2.745 -38.763 7.326 1.00 57.62 297 ASP A CA 1
ATOM 2210 C C . ASP A 1 297 ? -1.337 -39.306 7.018 1.00 57.62 297 ASP A C 1
ATOM 2212 O O . ASP A 1 297 ? -1.195 -40.330 6.352 1.00 57.62 297 ASP A O 1
ATOM 2216 N N . GLY A 1 298 ? -0.285 -38.686 7.564 1.00 47.06 298 GLY A N 1
ATOM 2217 C CA . GLY A 1 298 ? 1.100 -39.154 7.423 1.00 47.06 298 GLY A CA 1
ATOM 2218 C C . GLY A 1 298 ? 1.463 -40.386 8.263 1.00 47.06 298 GLY A C 1
ATOM 2219 O O . GLY A 1 298 ? 2.555 -40.922 8.109 1.00 47.06 298 GLY A O 1
ATOM 2220 N N . SER A 1 299 ? 0.572 -40.843 9.148 1.00 51.31 299 SER A N 1
ATOM 2221 C CA . SER A 1 299 ? 0.787 -41.997 10.039 1.00 51.31 299 SER A CA 1
ATOM 2222 C C . SER A 1 299 ? 0.062 -43.273 9.582 1.00 51.31 299 SER A C 1
ATOM 2224 O O . SER A 1 299 ? 0.022 -44.266 10.310 1.00 51.31 299 SER A O 1
ATOM 2226 N N . ARG A 1 300 ? -0.483 -43.277 8.357 1.00 51.72 300 ARG A N 1
ATOM 2227 C CA . ARG A 1 300 ? -1.038 -44.464 7.689 1.00 51.72 300 ARG A CA 1
ATOM 2228 C C . ARG A 1 300 ? -0.157 -44.945 6.533 1.00 51.72 300 ARG A C 1
ATOM 2230 O O . ARG A 1 300 ? -0.648 -45.072 5.420 1.00 51.72 300 ARG A O 1
ATOM 2237 N N . PHE A 1 301 ? 1.110 -45.242 6.806 1.00 43.03 301 PHE A N 1
ATOM 2238 C CA . PHE A 1 301 ? 1.931 -46.174 6.023 1.00 43.03 301 PHE A CA 1
ATOM 2239 C C . PHE A 1 301 ? 2.952 -46.850 6.935 1.00 43.03 301 PHE A C 1
ATOM 2241 O O . PHE A 1 301 ? 3.557 -46.133 7.763 1.00 43.03 301 PHE A O 1
#

Sequence (301 aa):
AALDKLREVISQQHHLPPIAAVQQLQTATATPPAETTALSSVDQGLLGVSALLAVPEYRRAVLEGLVASIGGLDASLCKEASAAFVQTLTAAGPEGEGSQLLADVAQALTDLWGHHARSPRLATPILRTAEVLLSQTQILALEKDLSSALGTILDLTKKECQQCKDVPRLCAAVSLLCQLISCAKPVSSSALQSLLALMVNRYPKVRKQAAEQLYVQLMTVEDTGLYSEEALDQAYGVLTEIAWDGPLESVKSAKAQLLQTFELTSNEDGASDVQQLDVSSTKRTDENASYQALINDGSRF

pLDDT: mean 83.56, std 20.33, range [25.98, 98.62]

Foldseek 3Di:
DVVVVVVVVVVPPPPPDPPPPVVQLCVLPVDPDDDDPDPPDPLSVLLSLLLCLLPPVCVLVSLQVLLLQLQDPDPVSVVSSLVSNLVNLQVLPCDDSSVVSLLSNLVSLLVVCVVCQLPPRRLLSSLRSLLSSLPRHCNLVCCVVCVVSLVSNLVSLLSNCVVDPDLSSLLSSLSNLLSQLLGDPPSNLSSVLSLLVQLLDPALSSVLSSLVSNLVSLVVCVVVPPADPVLNVQSNVLSPPDSSSDDSVSSVVSSVSNCVSNVHDDCPVDPDDPPPDDPDDDDPPDPCPVVVVVVVVVPPD

Radius of gyration: 24.11 Å; chains: 1; bounding box: 60×66×75 Å